Protein AF-A0A9W7LFM4-F1 (afdb_monomer)

Mean predicted aligned error: 16.7 Å

Nearest PDB structures (foldseek):
  5m4y-assembly1_A  TM=1.883E-01  e=3.112E+00  Saccharomyces cerevisiae S288C
  7og1-assembly1_AAA  TM=1.620E-01  e=4.153E+00  Rattus norvegicus

Structure (mmCIF, N/CA/C/O backbone):
data_AF-A0A9W7LFM4-F1
#
_entry.id   AF-A0A9W7LFM4-F1
#
loop_
_atom_site.group_PDB
_atom_site.id
_atom_site.type_symbol
_atom_site.label_atom_id
_atom_site.label_alt_id
_atom_site.label_comp_id
_atom_site.label_asym_id
_atom_site.label_entity_id
_atom_site.label_seq_id
_atom_site.pdbx_PDB_ins_code
_atom_site.Cartn_x
_atom_site.Cartn_y
_atom_site.Cartn_z
_atom_site.occupancy
_atom_site.B_iso_or_equiv
_atom_site.auth_seq_id
_atom_site.auth_comp_id
_atom_site.auth_asym_id
_atom_site.auth_atom_id
_atom_site.pdbx_PDB_model_num
ATOM 1 N N . MET A 1 1 ? 20.920 14.145 44.406 1.00 40.97 1 MET A N 1
ATOM 2 C CA . MET A 1 1 ? 20.207 14.082 43.112 1.00 40.97 1 MET A CA 1
ATOM 3 C C . MET A 1 1 ? 20.952 13.080 42.240 1.00 40.97 1 MET A C 1
ATOM 5 O O . MET A 1 1 ? 21.955 13.449 41.649 1.00 40.97 1 MET A O 1
ATOM 9 N N . SER A 1 2 ? 20.552 11.804 42.259 1.00 37.31 2 SER A N 1
ATOM 10 C CA . SER A 1 2 ? 21.197 10.755 41.454 1.00 37.31 2 SER A CA 1
ATOM 11 C C . SER A 1 2 ? 20.334 10.449 40.241 1.00 37.31 2 SER A C 1
ATOM 13 O O . SER A 1 2 ? 19.207 9.978 40.375 1.00 37.31 2 SER A O 1
ATOM 15 N N . SER A 1 3 ? 20.879 10.760 39.067 1.00 43.66 3 SER A N 1
ATOM 16 C CA . SER A 1 3 ? 20.298 10.444 37.768 1.00 43.66 3 SER A CA 1
ATOM 17 C C . SER A 1 3 ? 20.408 8.936 37.531 1.00 43.66 3 SER A C 1
ATOM 19 O O . SER A 1 3 ? 21.512 8.400 37.431 1.00 43.66 3 SER A O 1
ATOM 21 N N . SER A 1 4 ? 19.271 8.242 37.507 1.00 43.06 4 SER A N 1
ATOM 22 C CA . SER A 1 4 ? 19.207 6.815 37.182 1.00 43.06 4 SER A CA 1
ATOM 23 C C . SER A 1 4 ? 19.161 6.661 35.666 1.00 43.06 4 SER A C 1
ATOM 25 O O . SER A 1 4 ? 18.116 6.820 35.041 1.00 43.06 4 SER A O 1
ATOM 27 N N . SER A 1 5 ? 20.317 6.383 35.067 1.00 47.06 5 SER A N 1
ATOM 28 C CA . SER A 1 5 ? 20.421 5.995 33.662 1.00 47.06 5 SER A CA 1
ATOM 29 C C . SER A 1 5 ? 19.781 4.620 33.460 1.00 47.06 5 SER A C 1
ATOM 31 O O . SER A 1 5 ? 20.367 3.606 33.836 1.00 47.06 5 SER A O 1
ATOM 33 N N . ASN A 1 6 ? 18.603 4.582 32.835 1.00 42.31 6 ASN A N 1
ATOM 34 C CA . ASN A 1 6 ? 17.998 3.363 32.294 1.00 42.31 6 ASN A CA 1
ATOM 35 C C . ASN A 1 6 ? 18.872 2.819 31.150 1.00 42.31 6 ASN A C 1
ATOM 37 O O . ASN A 1 6 ? 18.650 3.120 29.980 1.00 42.31 6 ASN A O 1
ATOM 41 N N . ARG A 1 7 ? 19.903 2.036 31.483 1.00 48.75 7 ARG A N 1
ATOM 42 C CA . ARG A 1 7 ? 20.600 1.191 30.508 1.00 48.75 7 ARG A CA 1
ATOM 43 C C . ARG A 1 7 ? 19.816 -0.105 30.368 1.00 48.75 7 ARG A C 1
ATOM 45 O O . ARG A 1 7 ? 19.803 -0.919 31.285 1.00 48.75 7 ARG A O 1
ATOM 52 N N . ILE A 1 8 ? 19.187 -0.291 29.213 1.00 49.75 8 ILE A N 1
ATOM 53 C CA . ILE A 1 8 ? 18.664 -1.592 28.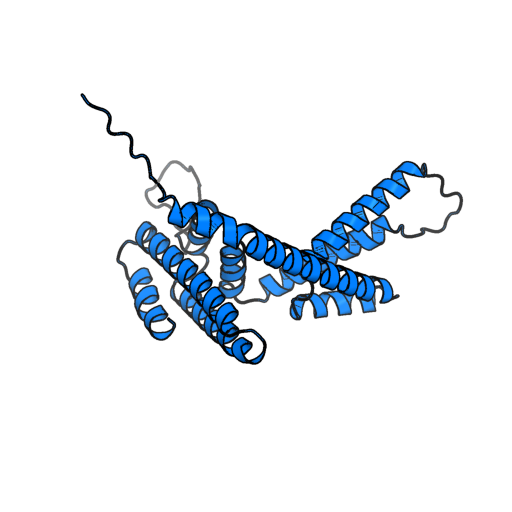799 1.00 49.75 8 ILE A CA 1
ATOM 54 C C . ILE A 1 8 ? 19.887 -2.490 28.573 1.00 49.75 8 ILE A C 1
ATOM 56 O O . ILE A 1 8 ? 20.573 -2.383 27.558 1.00 49.75 8 ILE A O 1
ATOM 60 N N . LEU A 1 9 ? 20.218 -3.315 29.565 1.00 47.31 9 LEU A N 1
ATOM 61 C CA . LEU A 1 9 ? 21.214 -4.369 29.426 1.00 47.31 9 LEU A CA 1
ATOM 62 C C . LEU A 1 9 ? 20.524 -5.550 28.741 1.00 47.31 9 LEU A C 1
ATOM 64 O O . LEU A 1 9 ? 19.920 -6.386 29.406 1.00 47.31 9 LEU A O 1
ATOM 68 N N . LEU A 1 10 ? 20.574 -5.586 27.407 1.00 51.22 10 LEU A N 1
ATOM 69 C CA . LEU A 1 10 ? 20.258 -6.807 26.665 1.00 51.22 10 LEU A CA 1
ATOM 70 C C . LEU A 1 10 ? 21.229 -7.894 27.130 1.00 51.22 10 LEU A C 1
ATOM 72 O O . LEU A 1 10 ? 22.441 -7.660 27.183 1.00 51.22 10 LEU A O 1
ATOM 76 N N . SER A 1 11 ? 20.703 -9.055 27.520 1.00 65.50 11 SER A N 1
ATOM 77 C CA . SER A 1 11 ? 21.554 -10.142 27.989 1.00 65.50 11 SER A CA 1
ATOM 78 C C . SER A 1 11 ? 22.454 -10.618 26.843 1.00 65.50 11 SER A C 1
ATOM 80 O O . SER A 1 11 ? 22.079 -10.578 25.669 1.00 65.50 11 SER A O 1
ATOM 82 N N . SER A 1 12 ? 23.655 -11.096 27.166 1.00 61.84 12 SER A N 1
ATOM 83 C CA . SER A 1 12 ? 24.607 -11.641 26.185 1.00 61.84 12 SER A CA 1
ATOM 84 C C . SER A 1 12 ? 23.998 -12.779 25.353 1.00 61.84 12 SER A C 1
ATOM 86 O O . SER A 1 12 ? 24.419 -13.029 24.227 1.00 61.84 12 SER A O 1
ATOM 88 N N . HIS A 1 13 ? 23.000 -13.467 25.912 1.00 56.88 13 HIS A N 1
ATOM 89 C CA . HIS A 1 13 ? 22.249 -14.531 25.259 1.00 56.88 13 HIS A CA 1
ATOM 90 C C . HIS A 1 13 ? 21.306 -13.985 24.171 1.00 56.88 13 HIS A C 1
ATOM 92 O O . HIS A 1 13 ? 21.279 -14.522 23.065 1.00 56.88 13 HIS A O 1
ATOM 98 N N . ASP A 1 14 ? 20.613 -12.873 24.434 1.00 58.66 14 ASP A N 1
ATOM 99 C CA . ASP A 1 14 ? 19.704 -12.230 23.470 1.00 58.66 14 ASP A CA 1
ATOM 100 C C . ASP A 1 14 ? 20.469 -11.597 22.304 1.00 58.66 14 ASP A C 1
ATOM 102 O O . ASP A 1 14 ? 20.057 -11.703 21.150 1.00 58.66 14 ASP A O 1
ATOM 106 N N . LEU A 1 15 ? 21.633 -11.003 22.589 1.00 61.09 15 LEU A N 1
ATOM 107 C CA . LEU A 1 15 ? 22.540 -10.475 21.567 1.00 61.09 15 LEU A CA 1
ATOM 108 C C . LEU A 1 15 ? 23.075 -11.578 20.649 1.00 61.09 15 LEU A C 1
ATOM 110 O O . LEU A 1 15 ? 23.089 -11.402 19.434 1.00 61.09 15 LEU A O 1
ATOM 114 N N . ASN A 1 16 ? 23.467 -12.726 21.204 1.00 62.41 16 ASN A N 1
ATOM 115 C CA . ASN A 1 16 ? 23.941 -13.855 20.404 1.00 62.41 16 ASN A CA 1
ATOM 116 C C . ASN A 1 16 ? 22.825 -14.492 19.566 1.00 62.41 16 ASN A C 1
ATOM 118 O O . ASN A 1 16 ? 23.089 -14.916 18.445 1.00 62.41 16 ASN A O 1
ATOM 122 N N . HIS A 1 17 ? 21.586 -14.519 20.063 1.00 63.06 17 HIS A N 1
ATOM 123 C CA . HIS A 1 17 ? 20.430 -15.006 19.306 1.00 63.06 17 HIS A CA 1
ATOM 124 C C . HIS A 1 17 ? 20.022 -14.045 18.173 1.00 63.06 17 HIS A C 1
ATOM 126 O O . HIS A 1 17 ? 19.702 -14.471 17.064 1.00 63.06 17 HIS A O 1
ATOM 132 N N . LEU A 1 18 ? 20.078 -12.731 18.412 1.00 58.41 18 LEU A N 1
ATOM 133 C CA . LEU A 1 18 ? 19.888 -11.709 17.373 1.00 58.41 18 LEU A CA 1
ATOM 134 C C . LEU A 1 18 ? 20.992 -11.768 16.311 1.00 58.41 18 LEU A C 1
ATOM 136 O O . LEU A 1 18 ? 20.707 -11.698 15.120 1.00 58.41 18 LEU A O 1
ATOM 140 N N . LEU A 1 19 ? 22.248 -11.947 16.721 1.00 61.50 19 LEU A N 1
ATOM 141 C CA . LEU A 1 19 ? 23.385 -12.055 15.804 1.00 61.50 19 LEU A CA 1
ATOM 142 C C . LEU A 1 19 ? 23.389 -13.369 15.012 1.00 61.50 19 LEU A C 1
ATOM 144 O O . LEU A 1 19 ? 23.844 -13.375 13.871 1.00 61.50 19 LEU A O 1
ATOM 148 N N . SER A 1 20 ? 22.875 -14.467 15.573 1.00 66.94 20 SER A N 1
ATOM 149 C CA . SER A 1 20 ? 22.772 -15.750 14.864 1.00 66.94 20 SER A CA 1
ATOM 150 C C . SER A 1 20 ? 21.590 -15.807 13.892 1.00 66.94 20 SER A C 1
ATOM 152 O O . SER A 1 20 ? 21.675 -16.491 12.874 1.00 66.94 20 SER A O 1
ATOM 154 N N . SER A 1 21 ? 20.512 -15.065 14.166 1.00 71.38 21 SER A N 1
ATOM 155 C CA . SER A 1 21 ? 19.330 -14.956 13.297 1.00 71.38 21 SER A CA 1
ATOM 156 C C . SER A 1 21 ? 19.422 -13.824 12.266 1.00 71.38 21 SER A C 1
ATOM 158 O O . SER A 1 21 ? 18.782 -13.891 11.220 1.00 71.38 21 SER A O 1
ATOM 160 N N . ALA A 1 22 ? 20.257 -12.805 12.484 1.00 72.94 22 ALA A N 1
ATOM 161 C CA . ALA A 1 22 ? 20.427 -11.703 11.535 1.00 72.94 22 ALA A CA 1
ATOM 162 C C . ALA A 1 22 ? 20.826 -12.148 10.107 1.00 72.94 22 ALA A C 1
ATOM 164 O O . ALA A 1 22 ? 20.246 -11.622 9.155 1.00 72.94 22 ALA A O 1
ATOM 165 N N . PRO A 1 23 ? 21.736 -13.124 9.897 1.00 81.88 23 PRO A N 1
ATOM 166 C CA . PRO A 1 23 ? 22.088 -13.585 8.554 1.00 81.88 23 PRO A CA 1
ATOM 167 C C . PRO A 1 23 ? 20.940 -14.307 7.843 1.00 81.88 23 PRO A C 1
ATOM 169 O O . PRO A 1 23 ? 20.789 -14.164 6.628 1.00 81.88 23 PRO A O 1
ATOM 172 N N . SER A 1 24 ? 20.118 -15.069 8.572 1.00 76.62 24 SER A N 1
ATOM 173 C CA . SER A 1 24 ? 18.974 -15.778 7.987 1.00 76.62 24 SER A CA 1
ATOM 174 C C . SER A 1 24 ? 17.839 -14.816 7.647 1.00 76.62 24 SER A C 1
ATOM 176 O O . SER A 1 24 ? 17.280 -14.907 6.555 1.00 76.62 24 SER A O 1
ATOM 178 N N . VAL A 1 25 ? 17.569 -13.832 8.511 1.00 76.31 25 VAL A N 1
ATOM 179 C CA . VAL A 1 25 ? 16.619 -12.742 8.235 1.00 76.31 25 VAL A CA 1
ATOM 180 C C . VAL A 1 25 ? 17.085 -11.911 7.041 1.00 76.31 25 VAL A C 1
ATOM 182 O O . VAL A 1 25 ? 16.303 -11.674 6.125 1.00 76.31 25 VAL A O 1
ATOM 185 N N . TYR A 1 26 ? 18.365 -11.529 6.993 1.00 80.75 26 TYR A N 1
ATOM 186 C CA . TYR A 1 26 ? 18.936 -10.808 5.854 1.00 80.75 26 TYR A CA 1
ATOM 187 C C . TYR A 1 26 ? 18.810 -11.605 4.553 1.00 80.75 26 TYR A C 1
ATOM 189 O O . TYR A 1 26 ? 18.387 -11.059 3.538 1.00 80.75 26 TYR A O 1
ATOM 197 N N . SER A 1 27 ? 19.122 -12.903 4.585 1.00 81.00 27 SER A N 1
ATOM 198 C CA . SER A 1 27 ? 18.995 -13.777 3.414 1.00 81.00 27 SER A CA 1
ATOM 199 C C . SER A 1 27 ? 17.541 -13.901 2.958 1.00 81.00 27 SER A C 1
ATOM 201 O O . SER A 1 27 ? 17.270 -13.834 1.764 1.00 81.00 27 SER A O 1
ATOM 203 N N . CYS A 1 28 ? 16.595 -14.019 3.892 1.00 80.38 28 CYS A N 1
ATOM 204 C CA . CYS A 1 28 ? 15.166 -14.074 3.591 1.00 80.38 28 CYS A CA 1
ATOM 205 C C . CYS A 1 28 ? 14.663 -12.766 2.961 1.00 80.38 28 CYS A C 1
ATOM 207 O O . CYS A 1 28 ? 14.056 -12.792 1.892 1.00 80.38 28 CYS A O 1
ATOM 209 N N . LEU A 1 29 ? 14.986 -11.616 3.564 1.00 75.25 29 LEU A N 1
ATOM 210 C CA . LEU A 1 29 ? 14.634 -10.296 3.032 1.00 75.25 29 LEU A CA 1
ATOM 211 C C . LEU A 1 29 ? 15.271 -10.043 1.663 1.00 75.25 29 LEU A C 1
ATOM 213 O O . LEU A 1 29 ? 14.618 -9.514 0.764 1.00 75.25 29 LEU A O 1
ATOM 217 N N . SER A 1 30 ? 16.531 -10.445 1.492 1.00 83.62 30 SER A N 1
ATOM 218 C CA . SER A 1 30 ? 17.237 -10.367 0.214 1.00 83.62 30 SER A CA 1
ATOM 219 C C . SER A 1 30 ? 16.537 -11.217 -0.846 1.00 83.62 30 SER A C 1
ATOM 221 O O . SER A 1 30 ? 16.214 -10.707 -1.913 1.00 83.62 30 SER A O 1
ATOM 223 N N . ASN A 1 31 ? 16.195 -12.470 -0.527 1.00 83.00 31 ASN A N 1
ATOM 224 C CA . ASN A 1 31 ? 15.475 -13.363 -1.437 1.00 83.00 31 ASN A CA 1
ATOM 225 C C . ASN A 1 31 ? 14.100 -12.808 -1.821 1.00 83.00 31 ASN A C 1
ATOM 227 O O . ASN A 1 31 ? 13.746 -12.820 -2.998 1.00 83.00 31 ASN A O 1
ATOM 231 N N . LEU A 1 32 ? 13.348 -12.278 -0.854 1.00 78.94 32 LEU A N 1
ATOM 232 C CA . LEU A 1 32 ? 12.040 -11.669 -1.094 1.00 78.94 32 LEU A CA 1
ATOM 233 C C . LEU A 1 32 ? 12.160 -10.434 -1.995 1.00 78.94 32 LEU A C 1
ATOM 235 O O . LEU A 1 32 ? 11.387 -10.274 -2.941 1.00 78.94 32 LEU A O 1
ATOM 239 N N . ARG A 1 33 ? 13.180 -9.598 -1.769 1.00 78.56 33 ARG A N 1
ATOM 240 C CA . ARG A 1 33 ? 13.490 -8.464 -2.645 1.00 78.56 33 ARG A CA 1
ATOM 241 C C . ARG A 1 33 ? 13.866 -8.929 -4.049 1.00 78.56 33 ARG A C 1
ATOM 243 O O . ARG A 1 33 ? 13.344 -8.389 -5.018 1.00 78.56 33 ARG A O 1
ATOM 250 N N . THR A 1 34 ? 14.730 -9.933 -4.184 1.00 86.81 34 THR A N 1
ATOM 251 C CA . THR A 1 34 ? 15.118 -10.491 -5.487 1.00 86.81 34 THR A CA 1
ATOM 252 C C . THR A 1 34 ? 13.914 -11.054 -6.233 1.00 86.81 34 THR A C 1
ATOM 254 O O . THR A 1 34 ? 13.754 -10.772 -7.417 1.00 86.81 34 THR A O 1
ATOM 257 N N . GLN A 1 35 ? 13.036 -11.789 -5.553 1.00 85.06 35 GLN A N 1
ATOM 258 C CA . GLN A 1 35 ? 11.817 -12.338 -6.143 1.00 85.06 35 GLN A CA 1
ATOM 259 C C . GLN A 1 35 ? 10.854 -11.229 -6.590 1.00 85.06 35 GLN A C 1
ATOM 261 O O . GLN A 1 35 ? 10.298 -11.301 -7.687 1.00 85.06 35 GLN A O 1
ATOM 266 N N . SER A 1 36 ? 10.702 -10.179 -5.778 1.00 82.19 36 SER A N 1
ATOM 267 C CA . SER A 1 36 ? 9.912 -8.991 -6.120 1.00 82.19 36 SER A CA 1
ATOM 268 C C . SER A 1 36 ? 10.448 -8.302 -7.381 1.00 82.19 36 SER A C 1
ATOM 270 O O . SER A 1 36 ? 9.691 -8.037 -8.314 1.00 82.19 36 SER A O 1
ATOM 272 N N . LEU A 1 37 ? 11.768 -8.103 -7.474 1.00 88.50 37 LEU A N 1
ATOM 273 C CA . LEU A 1 37 ? 12.406 -7.524 -8.661 1.00 88.50 37 LEU A CA 1
ATOM 274 C C . LEU A 1 37 ? 12.267 -8.423 -9.894 1.00 88.50 37 LEU A C 1
ATOM 276 O O . LEU A 1 37 ? 11.974 -7.923 -10.973 1.00 88.50 37 LEU A O 1
ATOM 280 N N . GLN A 1 38 ? 12.428 -9.742 -9.753 1.00 91.31 38 GLN A N 1
ATOM 281 C CA . GLN A 1 38 ? 12.244 -10.690 -10.859 1.00 91.31 38 GLN A CA 1
ATOM 282 C C . GLN A 1 38 ? 10.812 -10.664 -11.404 1.00 91.31 38 GLN A C 1
ATOM 284 O O . GLN A 1 38 ? 10.615 -10.614 -12.617 1.00 91.31 38 GLN A O 1
ATOM 289 N N . SER A 1 39 ? 9.818 -10.637 -10.513 1.00 86.81 39 SER A N 1
ATOM 290 C CA . SER A 1 39 ? 8.412 -10.459 -10.887 1.00 86.81 39 SER A CA 1
ATOM 291 C C . SER A 1 39 ? 8.185 -9.122 -11.605 1.00 86.81 39 SER A C 1
ATOM 293 O O . SER A 1 39 ? 7.493 -9.061 -12.625 1.00 86.81 39 SER A O 1
ATOM 295 N N . GLY A 1 40 ? 8.842 -8.057 -11.133 1.00 87.31 40 GLY A N 1
ATOM 296 C CA . GLY A 1 40 ? 8.838 -6.746 -11.777 1.00 87.31 40 GLY A CA 1
ATOM 297 C C . GLY A 1 40 ? 9.419 -6.753 -13.193 1.00 87.31 40 GLY A C 1
ATOM 298 O O . GLY A 1 40 ? 8.813 -6.191 -14.104 1.00 87.31 40 GLY A O 1
ATOM 299 N N . VAL A 1 41 ? 10.547 -7.439 -13.404 1.00 91.06 41 VAL A N 1
ATOM 300 C CA . VAL A 1 41 ? 11.173 -7.612 -14.729 1.00 91.06 41 VAL A CA 1
ATOM 301 C C . VAL A 1 41 ? 10.235 -8.336 -15.690 1.00 91.06 41 VAL A C 1
ATOM 303 O O . VAL A 1 41 ? 10.070 -7.894 -16.827 1.00 91.06 41 VAL A O 1
ATOM 306 N N . GLU A 1 42 ? 9.599 -9.420 -15.247 1.00 91.88 42 GLU A N 1
ATOM 307 C CA . GLU A 1 42 ? 8.676 -10.175 -16.098 1.00 91.88 42 GLU A CA 1
ATOM 308 C C . GLU A 1 42 ? 7.434 -9.346 -16.449 1.00 91.88 42 GLU A C 1
ATOM 310 O O . GLU A 1 42 ? 7.029 -9.284 -17.609 1.00 91.88 42 GLU A O 1
ATOM 315 N N . THR A 1 43 ? 6.889 -8.616 -15.475 1.00 89.06 43 THR A N 1
ATOM 316 C CA . THR A 1 43 ? 5.762 -7.694 -15.683 1.00 89.06 43 THR A CA 1
ATOM 317 C C . THR A 1 43 ? 6.112 -6.618 -16.714 1.00 89.06 43 THR A C 1
ATOM 319 O O . THR A 1 43 ? 5.348 -6.388 -17.653 1.00 89.06 43 THR A O 1
ATOM 322 N N . LEU A 1 44 ? 7.295 -6.001 -16.607 1.00 90.69 44 LEU A N 1
ATOM 323 C CA . LEU A 1 44 ? 7.756 -5.005 -17.575 1.00 90.69 44 LEU A CA 1
ATOM 324 C C . LEU A 1 44 ? 7.977 -5.612 -18.968 1.00 90.69 44 LEU A C 1
ATOM 326 O O . LEU A 1 44 ? 7.597 -5.002 -19.966 1.00 90.69 44 LEU A O 1
ATOM 330 N N . ARG A 1 45 ? 8.529 -6.828 -19.060 1.00 91.00 45 ARG A N 1
ATOM 331 C CA . ARG A 1 45 ? 8.705 -7.542 -20.336 1.00 91.00 45 ARG A CA 1
ATOM 332 C C . ARG A 1 45 ? 7.367 -7.813 -21.025 1.00 91.00 45 ARG A C 1
ATOM 334 O O . ARG A 1 45 ? 7.257 -7.626 -22.238 1.00 91.00 45 ARG A O 1
ATOM 341 N N . VAL A 1 46 ? 6.347 -8.223 -20.274 1.00 88.44 46 VAL A N 1
ATOM 342 C CA . VAL A 1 46 ? 4.991 -8.420 -20.808 1.00 88.44 46 VAL A CA 1
ATOM 343 C C . VAL A 1 46 ? 4.426 -7.104 -21.346 1.00 88.44 46 VAL A C 1
ATOM 345 O O . VAL A 1 46 ? 3.917 -7.076 -22.463 1.00 88.44 46 VAL A O 1
ATOM 348 N N . LEU A 1 47 ? 4.585 -5.995 -20.618 1.00 87.62 47 LEU A N 1
ATOM 349 C CA . LEU A 1 47 ? 4.117 -4.684 -21.081 1.00 87.62 47 LEU A CA 1
ATOM 350 C C . LEU A 1 47 ? 4.850 -4.216 -22.346 1.00 87.62 47 LEU A C 1
ATOM 352 O O . LEU A 1 47 ? 4.214 -3.770 -23.297 1.00 87.62 47 LEU A O 1
ATOM 356 N N . LEU A 1 48 ? 6.172 -4.378 -22.406 1.00 87.44 48 LEU A N 1
ATOM 357 C CA . LEU A 1 48 ? 6.970 -3.985 -23.572 1.00 87.44 48 LEU A CA 1
ATOM 358 C C . LEU A 1 48 ? 6.721 -4.873 -24.801 1.00 87.44 48 LEU A C 1
ATOM 360 O O . LEU A 1 48 ? 6.887 -4.417 -25.930 1.00 87.44 48 LEU A O 1
ATOM 364 N N . SER A 1 49 ? 6.294 -6.123 -24.604 1.00 86.19 49 SER A N 1
ATOM 365 C CA . SER A 1 49 ? 5.956 -7.045 -25.699 1.00 86.19 49 SER A CA 1
ATOM 366 C C . SER A 1 49 ? 4.531 -6.882 -26.239 1.00 86.19 49 SER A C 1
ATOM 368 O O . SER A 1 49 ? 4.205 -7.481 -27.262 1.00 86.19 49 SER A O 1
ATOM 370 N N . ALA A 1 50 ? 3.695 -6.039 -25.618 1.00 80.44 50 ALA A N 1
ATOM 371 C CA . ALA A 1 50 ? 2.302 -5.836 -26.019 1.00 80.44 50 ALA A CA 1
ATOM 372 C C . ALA A 1 50 ? 2.138 -5.250 -27.438 1.00 80.44 50 ALA A C 1
ATOM 374 O O . ALA A 1 50 ? 1.066 -5.405 -28.025 1.00 80.44 50 ALA A O 1
ATOM 375 N N . GLY A 1 51 ? 3.182 -4.612 -27.991 1.00 68.88 51 GLY A N 1
ATOM 376 C CA . GLY A 1 51 ? 3.314 -4.189 -29.396 1.00 68.88 51 GLY A CA 1
ATOM 377 C C . GLY A 1 51 ? 2.406 -3.036 -29.847 1.00 68.88 51 GLY A C 1
ATOM 378 O O . GLY A 1 51 ? 2.837 -2.175 -30.609 1.00 68.88 51 GLY A O 1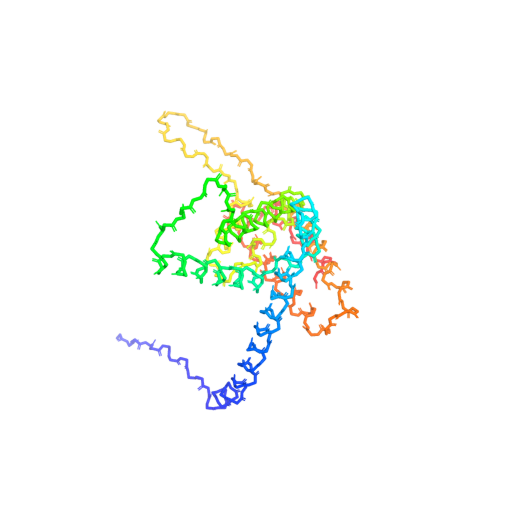
ATOM 379 N N . GLU A 1 52 ? 1.171 -2.976 -29.350 1.00 80.88 52 GLU A N 1
ATOM 380 C CA . GLU A 1 52 ? 0.173 -1.949 -29.647 1.00 80.88 52 GLU A CA 1
ATOM 381 C C . GLU A 1 52 ? -0.265 -1.219 -28.372 1.00 80.88 52 GLU A C 1
ATOM 383 O O . GLU A 1 52 ? -0.511 -1.842 -27.339 1.00 80.88 52 GLU A O 1
ATOM 388 N N . VAL A 1 53 ? -0.472 0.100 -28.461 1.00 77.50 53 VAL A N 1
ATOM 389 C CA . VAL A 1 53 ? -0.882 0.945 -27.318 1.00 77.50 53 VAL A CA 1
ATOM 390 C C . VAL A 1 53 ? -2.194 0.466 -26.682 1.00 77.50 53 VAL A C 1
ATOM 392 O O . VAL A 1 53 ? -2.325 0.447 -25.464 1.00 77.50 53 VAL A O 1
ATOM 395 N N . ARG A 1 54 ? -3.158 -0.004 -27.485 1.00 78.75 54 ARG A N 1
ATOM 396 C CA . ARG A 1 54 ? -4.429 -0.540 -26.959 1.00 78.75 54 ARG A CA 1
ATOM 397 C C . ARG A 1 54 ? -4.242 -1.838 -26.171 1.00 78.75 54 ARG A C 1
ATOM 399 O O . ARG A 1 54 ? -4.884 -2.027 -25.140 1.00 78.75 54 ARG A O 1
ATOM 406 N N . SER A 1 55 ? -3.365 -2.718 -26.652 1.00 83.62 55 SER A N 1
ATOM 407 C CA . SER A 1 55 ? -3.004 -3.963 -25.969 1.00 83.62 55 SER A CA 1
ATOM 408 C C . SER A 1 55 ? -2.261 -3.669 -24.663 1.00 83.62 55 SER A C 1
ATOM 410 O O . SER A 1 55 ? -2.581 -4.249 -23.621 1.00 83.62 55 SER A O 1
ATOM 412 N N . LEU A 1 56 ? -1.354 -2.688 -24.696 1.00 86.12 56 LEU A N 1
ATOM 413 C CA . LEU A 1 56 ? -0.639 -2.177 -23.531 1.00 86.12 56 LEU A CA 1
ATOM 414 C C . LEU A 1 56 ? -1.613 -1.664 -22.462 1.00 86.12 56 LEU A C 1
ATOM 416 O O . LEU A 1 56 ? -1.593 -2.174 -21.347 1.00 86.12 56 LEU A O 1
ATOM 420 N N . ASP A 1 57 ? -2.513 -0.736 -22.801 1.00 84.56 57 ASP A N 1
ATOM 421 C CA . ASP A 1 57 ? -3.496 -0.186 -21.856 1.00 84.56 57 ASP A CA 1
ATOM 422 C C . ASP A 1 57 ? -4.370 -1.283 -21.231 1.00 84.56 57 ASP A C 1
ATOM 424 O O . ASP A 1 57 ? -4.584 -1.308 -20.019 1.00 84.56 57 ASP A O 1
ATOM 428 N N . SER A 1 58 ? -4.840 -2.236 -22.043 1.00 85.06 58 SER A N 1
ATOM 429 C CA . SER A 1 58 ? -5.651 -3.351 -21.543 1.00 85.06 58 SER A CA 1
ATOM 430 C C . SER A 1 58 ? -4.873 -4.280 -20.601 1.00 85.06 58 SER A C 1
ATOM 432 O O . SER A 1 58 ? -5.423 -4.739 -19.593 1.00 85.06 58 SER A O 1
ATOM 434 N N . SER A 1 59 ? -3.586 -4.506 -20.883 1.00 88.00 59 SER A N 1
ATOM 435 C CA . SER A 1 59 ? -2.677 -5.264 -20.020 1.00 88.00 59 SER A CA 1
ATOM 436 C C . SER A 1 59 ? -2.411 -4.527 -18.710 1.00 88.00 59 SER A C 1
ATOM 438 O O . SER A 1 59 ? -2.503 -5.147 -17.654 1.00 88.00 59 SER A O 1
ATOM 440 N N . ILE A 1 60 ? -2.191 -3.208 -18.752 1.00 89.88 60 ILE A N 1
ATOM 441 C CA . ILE A 1 60 ? -1.999 -2.368 -17.559 1.00 89.88 60 ILE A CA 1
ATOM 442 C C . ILE A 1 60 ? -3.242 -2.421 -16.665 1.00 89.88 60 ILE A C 1
ATOM 444 O O . ILE A 1 60 ? -3.126 -2.750 -15.486 1.00 89.88 60 ILE A O 1
ATOM 448 N N . SER A 1 61 ? -4.443 -2.179 -17.204 1.00 85.62 61 SER A N 1
ATOM 449 C CA . SER A 1 61 ? -5.682 -2.223 -16.409 1.00 85.62 61 SER A CA 1
ATOM 450 C C . SER A 1 61 ? -5.971 -3.610 -15.826 1.00 85.62 61 SER A C 1
ATOM 452 O O . SER A 1 61 ? -6.621 -3.733 -14.786 1.00 85.62 61 SER A O 1
ATOM 454 N N . ARG A 1 62 ? -5.544 -4.690 -16.490 1.00 85.06 62 ARG A N 1
ATOM 455 C CA . ARG A 1 62 ? -5.639 -6.049 -15.939 1.00 85.06 62 ARG A CA 1
ATOM 456 C C . ARG A 1 62 ? -4.618 -6.263 -14.822 1.00 85.06 62 ARG A C 1
ATOM 458 O O . ARG A 1 62 ? -5.006 -6.636 -13.724 1.00 85.06 62 ARG A O 1
ATOM 465 N N . MET A 1 63 ? -3.348 -5.963 -15.073 1.00 87.69 63 MET A N 1
ATOM 466 C CA . MET A 1 63 ? -2.259 -6.115 -14.102 1.00 87.69 63 MET A CA 1
ATOM 467 C C . MET A 1 63 ? -2.459 -5.257 -12.848 1.00 87.69 63 MET A C 1
ATOM 469 O O . MET A 1 63 ? -2.100 -5.690 -11.755 1.00 87.69 63 MET A O 1
ATOM 473 N N . ALA A 1 64 ? -3.071 -4.077 -12.983 1.00 84.69 64 ALA A N 1
ATOM 474 C CA . ALA A 1 64 ? -3.458 -3.225 -11.861 1.00 84.69 64 ALA A CA 1
ATOM 475 C C . ALA A 1 64 ? -4.497 -3.906 -10.956 1.00 84.69 64 ALA A C 1
ATOM 477 O O . ALA A 1 64 ? -4.368 -3.871 -9.735 1.00 84.69 64 ALA A O 1
ATOM 478 N N . ARG A 1 65 ? -5.507 -4.557 -11.549 1.00 78.56 65 ARG A N 1
ATOM 479 C CA . ARG A 1 65 ? -6.543 -5.301 -10.812 1.00 78.56 65 ARG A CA 1
ATOM 480 C C . ARG A 1 65 ? -6.008 -6.585 -10.185 1.00 78.56 65 ARG A C 1
ATOM 482 O O . ARG A 1 65 ? -6.394 -6.916 -9.071 1.00 78.56 65 ARG A O 1
ATOM 489 N N . ASP A 1 66 ? -5.101 -7.264 -10.880 1.00 79.75 66 ASP A N 1
ATOM 490 C CA . ASP A 1 66 ? -4.507 -8.531 -10.443 1.00 79.75 66 ASP A CA 1
ATOM 491 C C . ASP A 1 66 ? -3.367 -8.328 -9.414 1.00 79.75 66 ASP A C 1
ATOM 493 O O . ASP A 1 66 ? -2.788 -9.299 -8.932 1.00 79.75 66 ASP A O 1
ATOM 497 N N . GLY A 1 67 ? -3.019 -7.079 -9.068 1.00 77.69 67 GLY A N 1
ATOM 498 C CA . GLY A 1 67 ? -1.964 -6.756 -8.095 1.00 77.69 67 GLY A CA 1
ATOM 499 C C . GLY A 1 67 ? -0.532 -6.977 -8.601 1.00 77.69 67 GLY A C 1
ATOM 500 O O . GLY A 1 67 ? 0.415 -6.941 -7.816 1.00 77.69 67 GLY A O 1
ATOM 501 N N . ALA A 1 68 ? -0.352 -7.186 -9.907 1.00 81.50 68 ALA A N 1
ATOM 502 C CA . ALA A 1 68 ? 0.957 -7.406 -10.523 1.00 81.50 68 ALA A CA 1
ATOM 503 C C . ALA A 1 68 ? 1.815 -6.124 -10.584 1.00 81.50 68 ALA A C 1
ATOM 505 O O . ALA A 1 68 ? 3.041 -6.204 -10.636 1.00 81.50 68 ALA A O 1
ATOM 506 N N . LEU A 1 69 ? 1.190 -4.940 -10.518 1.00 87.44 69 LEU A N 1
ATOM 507 C CA . LEU A 1 69 ? 1.872 -3.638 -10.437 1.00 87.44 69 LEU A CA 1
ATOM 508 C C . LEU A 1 69 ? 2.366 -3.353 -9.002 1.00 87.44 69 LEU A C 1
ATOM 510 O O . LEU A 1 69 ? 1.838 -2.490 -8.301 1.00 87.44 69 LEU A O 1
ATOM 514 N N . ASN A 1 70 ? 3.350 -4.126 -8.546 1.00 81.69 70 ASN A N 1
ATOM 515 C CA . ASN A 1 70 ? 3.913 -4.051 -7.193 1.00 81.69 70 ASN A CA 1
ATOM 516 C C . ASN A 1 70 ? 5.156 -3.137 -7.102 1.00 81.69 70 ASN A C 1
ATOM 518 O O . ASN A 1 70 ? 5.630 -2.594 -8.098 1.00 81.69 70 ASN A O 1
ATOM 522 N N . GLU A 1 71 ? 5.701 -2.962 -5.893 1.00 83.25 71 GLU A N 1
ATOM 523 C CA . GLU A 1 71 ? 6.894 -2.130 -5.654 1.00 83.25 71 GLU A CA 1
ATOM 524 C C . GLU A 1 71 ? 8.106 -2.578 -6.489 1.00 83.25 71 GLU A C 1
ATOM 526 O O . GLU A 1 71 ? 8.821 -1.742 -7.039 1.00 83.25 71 GLU A O 1
ATOM 531 N N . GLY A 1 72 ? 8.307 -3.892 -6.646 1.00 82.94 72 GLY A N 1
ATOM 532 C CA . GLY A 1 72 ? 9.387 -4.446 -7.462 1.00 82.94 72 GLY A CA 1
ATOM 533 C C . GLY A 1 72 ? 9.272 -4.051 -8.933 1.00 82.94 72 GLY A C 1
ATOM 534 O O . GLY A 1 72 ? 10.271 -3.677 -9.544 1.00 82.94 72 GLY A O 1
ATOM 535 N N . PHE A 1 73 ? 8.057 -4.061 -9.488 1.00 91.25 73 PHE A N 1
ATOM 536 C CA . PHE A 1 73 ? 7.785 -3.565 -10.839 1.00 91.25 73 PHE A CA 1
ATOM 537 C C . PHE A 1 73 ? 8.144 -2.085 -10.993 1.00 91.25 73 PHE A C 1
ATOM 539 O O . PHE A 1 73 ? 8.870 -1.738 -11.925 1.00 91.25 73 PHE A O 1
ATOM 546 N N . PHE A 1 74 ? 7.689 -1.219 -10.083 1.00 88.56 74 PHE A N 1
ATOM 547 C CA . PHE A 1 74 ? 7.985 0.214 -10.179 1.00 88.56 74 PHE A CA 1
ATOM 548 C C . PHE A 1 74 ? 9.474 0.514 -10.019 1.00 88.56 74 PHE A C 1
ATOM 550 O O . PHE A 1 74 ? 9.993 1.334 -10.768 1.00 88.56 74 PHE A O 1
ATOM 557 N N . HIS A 1 75 ? 10.183 -0.202 -9.144 1.00 87.69 75 HIS A N 1
ATOM 558 C CA . HIS A 1 75 ? 11.630 -0.039 -9.004 1.00 87.69 75 HIS A CA 1
ATOM 559 C C . HIS A 1 75 ? 12.385 -0.413 -10.288 1.00 87.69 75 HIS A C 1
ATOM 561 O O . HIS A 1 75 ? 13.296 0.296 -10.712 1.00 87.69 75 HIS A O 1
ATOM 567 N N . VAL A 1 76 ? 11.987 -1.512 -10.940 1.00 90.88 76 VAL A N 1
ATOM 568 C CA . VAL A 1 76 ? 12.565 -1.934 -12.227 1.00 90.88 76 VAL A CA 1
ATOM 569 C C . VAL A 1 76 ? 12.235 -0.931 -13.333 1.00 90.88 76 VAL A C 1
ATOM 571 O O . VAL A 1 76 ? 13.106 -0.602 -14.139 1.00 90.88 76 VAL A O 1
ATOM 574 N N . LEU A 1 77 ? 10.998 -0.434 -13.378 1.00 90.25 77 LEU A N 1
ATOM 575 C CA . LEU A 1 77 ? 10.562 0.551 -14.364 1.00 90.25 77 LEU A CA 1
ATOM 576 C C . LEU A 1 77 ? 11.312 1.880 -14.211 1.00 90.25 77 LEU A C 1
ATOM 578 O O . LEU A 1 77 ? 11.782 2.415 -15.209 1.00 90.25 77 LEU A O 1
ATOM 582 N N . GLU A 1 78 ? 11.461 2.386 -12.986 1.00 90.50 78 GLU A N 1
ATOM 583 C CA . GLU A 1 78 ? 12.203 3.619 -12.691 1.00 90.50 78 GLU A CA 1
ATOM 584 C C . GLU A 1 78 ? 13.678 3.492 -13.085 1.00 90.50 78 GLU A C 1
ATOM 586 O O . GLU A 1 78 ? 14.172 4.334 -13.829 1.00 90.50 78 GLU A O 1
ATOM 591 N N . ALA A 1 79 ? 14.340 2.386 -12.730 1.00 89.88 79 ALA A N 1
ATOM 592 C CA . ALA A 1 79 ? 15.723 2.139 -13.143 1.00 89.88 79 ALA A CA 1
ATOM 593 C C . ALA A 1 79 ? 15.898 2.120 -14.677 1.00 89.88 79 ALA A C 1
ATOM 595 O O . ALA A 1 79 ? 16.901 2.601 -15.195 1.00 89.88 79 ALA A O 1
ATOM 596 N N . ASN A 1 80 ? 14.913 1.593 -15.415 1.00 90.19 80 ASN A N 1
ATOM 597 C CA . ASN A 1 80 ? 14.928 1.596 -16.882 1.00 90.19 80 ASN A CA 1
ATOM 598 C C . ASN A 1 80 ? 14.661 2.987 -17.478 1.00 90.19 80 ASN A C 1
ATOM 600 O O . ASN A 1 80 ? 15.162 3.287 -18.561 1.00 90.19 80 ASN A O 1
ATOM 604 N N . ILE A 1 81 ? 13.852 3.817 -16.814 1.00 88.31 81 ILE A N 1
ATOM 605 C CA . ILE A 1 81 ? 13.622 5.210 -17.222 1.00 88.31 81 ILE A CA 1
ATOM 606 C C . ILE A 1 81 ? 14.909 6.011 -17.048 1.00 88.31 81 ILE A C 1
ATOM 608 O O . ILE A 1 81 ? 15.310 6.702 -17.981 1.00 88.31 81 ILE A O 1
ATOM 612 N N . ASP A 1 82 ? 15.568 5.877 -15.897 1.00 87.94 82 ASP A N 1
ATOM 613 C CA . ASP A 1 82 ? 16.826 6.565 -15.604 1.00 87.94 82 ASP A CA 1
ATOM 614 C C . ASP A 1 82 ? 17.922 6.160 -16.599 1.00 87.94 82 ASP A C 1
ATOM 616 O O . ASP A 1 82 ? 18.582 7.023 -17.175 1.00 87.94 82 ASP A O 1
ATOM 620 N N . GLU A 1 83 ? 18.053 4.859 -16.887 1.00 89.38 83 GLU A N 1
ATOM 621 C CA . GLU A 1 83 ? 18.974 4.351 -17.911 1.00 89.38 83 GLU A CA 1
ATOM 622 C C . GLU A 1 83 ? 18.667 4.943 -19.297 1.00 89.38 83 GLU A C 1
ATOM 624 O O . GLU A 1 83 ? 19.568 5.451 -19.963 1.00 89.38 83 GLU A O 1
ATOM 629 N N . ALA A 1 84 ? 17.397 4.942 -19.722 1.00 86.88 84 ALA A N 1
ATOM 630 C CA . ALA A 1 84 ? 17.003 5.482 -21.023 1.00 86.88 84 ALA A CA 1
ATOM 631 C C . ALA A 1 84 ? 17.261 6.996 -21.134 1.00 86.88 84 ALA A C 1
ATOM 633 O O . ALA A 1 84 ? 17.694 7.472 -22.182 1.00 86.88 84 ALA A O 1
ATOM 634 N N . LEU A 1 85 ? 17.032 7.756 -20.060 1.00 83.75 85 LEU A N 1
ATOM 635 C CA . LEU A 1 85 ? 17.322 9.192 -20.009 1.00 83.75 85 LEU A CA 1
ATOM 636 C C . LEU A 1 85 ? 18.829 9.472 -20.037 1.00 83.75 85 LEU A C 1
ATOM 638 O O . LEU A 1 85 ? 19.267 10.411 -20.704 1.00 83.75 85 LEU A O 1
ATOM 642 N N . GLU A 1 86 ? 19.631 8.663 -19.344 1.00 85.06 86 GLU A N 1
ATOM 643 C CA . GLU A 1 86 ? 21.089 8.769 -19.391 1.00 85.06 86 GLU A CA 1
ATOM 644 C C . GLU A 1 86 ? 21.656 8.443 -20.777 1.00 85.06 86 GLU A C 1
ATOM 646 O O . GLU A 1 86 ? 22.561 9.138 -21.243 1.00 85.06 86 GLU A O 1
ATOM 651 N N . GLU A 1 87 ? 21.157 7.395 -21.434 1.00 81.88 87 GLU A N 1
ATOM 652 C CA . GLU A 1 87 ? 21.562 7.016 -22.793 1.00 81.88 87 GLU A CA 1
ATOM 653 C C . GLU A 1 87 ? 21.226 8.125 -23.797 1.00 81.88 87 GLU A C 1
ATOM 655 O O . GLU A 1 87 ? 22.084 8.536 -24.580 1.00 81.88 87 GLU A O 1
ATOM 660 N N . GLU A 1 88 ? 20.012 8.674 -23.726 1.00 77.94 88 GLU A N 1
ATOM 661 C CA . GLU A 1 88 ? 19.564 9.771 -24.590 1.00 77.94 88 GLU A CA 1
ATOM 662 C C . GLU A 1 88 ? 20.334 11.078 -24.317 1.00 77.94 88 GLU A C 1
ATOM 664 O O . GLU A 1 88 ? 20.670 11.805 -25.253 1.00 77.94 88 GLU A O 1
ATOM 669 N N . GLY A 1 89 ? 20.692 11.358 -23.057 1.00 68.25 89 GLY A N 1
ATOM 670 C CA . GLY A 1 89 ? 21.508 12.516 -22.675 1.00 68.25 89 GLY A CA 1
ATOM 671 C C . GLY A 1 89 ? 22.981 12.413 -23.095 1.00 68.25 89 GLY A C 1
ATOM 672 O O . GLY A 1 89 ? 23.608 13.430 -23.393 1.00 68.25 89 GLY A O 1
ATOM 673 N N . LYS A 1 90 ? 23.536 11.195 -23.161 1.00 66.25 90 LYS A N 1
ATOM 674 C CA . LYS A 1 90 ? 24.912 10.928 -23.627 1.00 66.25 90 LYS A CA 1
ATOM 675 C C . LYS A 1 90 ? 25.034 10.954 -25.153 1.00 66.25 90 LYS A C 1
ATOM 677 O O . LYS A 1 90 ? 26.123 11.218 -25.659 1.00 66.25 90 LYS A O 1
ATOM 682 N N . LEU A 1 91 ? 23.944 10.696 -25.878 1.00 59.69 91 LEU A N 1
ATOM 683 C CA . LEU A 1 91 ? 23.942 10.581 -27.340 1.00 59.69 91 LEU A CA 1
ATOM 684 C C . LEU A 1 91 ? 23.831 11.909 -28.098 1.00 59.69 91 LEU A C 1
ATOM 686 O O . LEU A 1 91 ? 23.968 11.871 -29.312 1.00 59.69 91 LEU A O 1
ATOM 690 N N . GLY A 1 92 ? 23.654 13.054 -27.422 1.00 50.16 92 GLY A N 1
ATOM 691 C CA . GLY A 1 92 ? 23.675 14.382 -28.049 1.00 50.16 92 GLY A CA 1
ATOM 692 C C . GLY A 1 92 ? 22.648 14.508 -29.176 1.00 50.16 92 GLY A C 1
ATOM 693 O O . GLY A 1 92 ? 22.951 14.220 -30.324 1.00 50.16 92 GLY A O 1
ATOM 694 N N . GLY A 1 93 ? 21.426 14.928 -28.841 1.00 51.22 93 GLY A N 1
ATOM 695 C CA . GLY A 1 93 ? 20.286 14.959 -29.758 1.00 51.22 93 GLY A CA 1
ATOM 696 C C . GLY A 1 93 ? 20.552 15.598 -31.126 1.00 51.22 93 GLY A C 1
ATOM 697 O O . GLY A 1 93 ? 20.357 16.795 -31.303 1.00 51.22 93 GLY A O 1
ATOM 698 N N . GLU A 1 94 ? 20.872 14.769 -32.113 1.00 45.75 94 GLU A N 1
ATOM 699 C CA . GLU A 1 94 ? 20.685 15.043 -33.532 1.00 45.75 94 GLU A CA 1
ATOM 700 C C . GLU A 1 94 ? 19.921 13.863 -34.134 1.00 45.75 94 GLU A C 1
ATOM 702 O O . GLU A 1 94 ? 20.473 12.803 -34.421 1.00 45.75 94 GLU A O 1
ATOM 707 N N . VAL A 1 95 ? 18.611 14.046 -34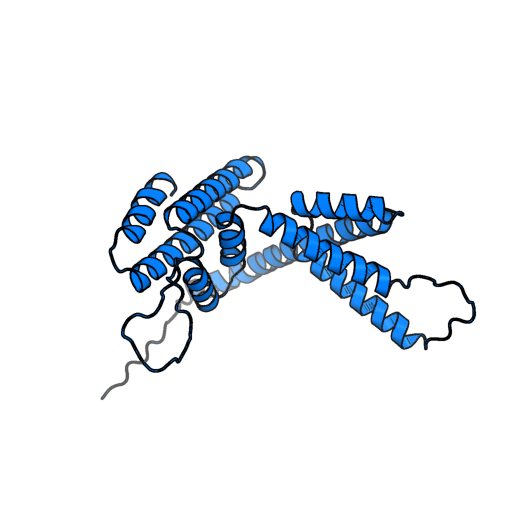.303 1.00 51.75 95 VAL A N 1
ATOM 708 C CA . VAL A 1 95 ? 17.792 13.177 -35.151 1.00 51.75 95 VAL A CA 1
ATOM 709 C C . VAL A 1 95 ? 17.526 13.954 -36.437 1.00 51.75 95 VAL A C 1
ATOM 711 O O . VAL A 1 95 ? 16.550 14.697 -36.545 1.00 51.75 95 VAL A O 1
ATOM 714 N N . GLU A 1 96 ? 18.430 13.825 -37.410 1.00 44.72 96 GLU A N 1
ATOM 715 C CA . GLU A 1 96 ? 18.131 14.159 -38.803 1.00 44.72 96 GLU A CA 1
ATOM 716 C C . GLU A 1 96 ? 17.113 13.143 -39.337 1.00 44.72 96 GLU A C 1
ATOM 718 O O . GLU A 1 96 ? 17.420 11.971 -39.543 1.00 44.72 96 GLU A O 1
ATOM 723 N N . GLY A 1 97 ? 15.880 13.593 -39.565 1.00 42.31 97 GLY A N 1
ATOM 724 C CA . GLY A 1 97 ? 14.858 12.806 -40.252 1.00 42.31 97 GLY A CA 1
ATOM 725 C C . GLY A 1 97 ? 13.480 13.013 -39.645 1.00 42.31 97 GLY A C 1
ATOM 726 O O . GLY A 1 97 ? 13.191 12.517 -38.564 1.00 42.31 97 GLY A O 1
ATOM 727 N N . GLY A 1 98 ? 12.620 13.746 -40.357 1.00 36.41 98 GLY A N 1
ATOM 728 C CA . GLY A 1 98 ? 11.263 14.135 -39.957 1.00 36.41 98 GLY A CA 1
ATOM 729 C C . GLY A 1 98 ? 10.245 12.991 -39.859 1.00 36.41 98 GLY A C 1
ATOM 730 O O . GLY A 1 98 ? 9.199 13.039 -40.500 1.00 36.41 98 GLY A O 1
ATOM 731 N N . GLY A 1 99 ? 10.530 11.985 -39.037 1.00 41.09 99 GLY A N 1
ATOM 732 C CA . GLY A 1 99 ? 9.556 11.058 -38.476 1.00 41.09 99 GLY A CA 1
ATOM 733 C C . GLY A 1 99 ? 9.633 11.155 -36.958 1.00 41.09 99 GLY A C 1
ATOM 734 O O . GLY A 1 99 ? 10.710 11.023 -36.387 1.00 41.09 99 GLY A O 1
ATOM 735 N N . GLN A 1 100 ? 8.509 11.417 -36.294 1.00 45.47 100 GLN A N 1
ATOM 736 C CA . GLN A 1 100 ? 8.429 11.462 -34.835 1.00 45.47 100 GLN A CA 1
ATOM 737 C C . GLN A 1 100 ? 8.629 10.040 -34.280 1.00 45.47 100 GLN A C 1
ATOM 739 O O . GLN A 1 100 ? 7.668 9.308 -34.059 1.00 45.47 100 GLN A O 1
ATOM 744 N N . VAL A 1 101 ? 9.884 9.613 -34.130 1.00 56.69 101 VAL A N 1
ATOM 745 C CA . VAL A 1 101 ? 10.235 8.345 -33.486 1.00 56.69 101 VAL A CA 1
ATOM 746 C C . VAL A 1 101 ? 10.028 8.538 -31.988 1.00 56.69 101 VAL A C 1
ATOM 748 O O . VAL A 1 101 ? 10.739 9.315 -31.355 1.00 56.69 101 VAL A O 1
ATOM 751 N N . THR A 1 102 ? 9.027 7.867 -31.417 1.00 66.19 102 THR A N 1
ATOM 752 C CA . THR A 1 102 ? 8.851 7.804 -29.961 1.00 66.19 102 THR A CA 1
ATOM 753 C C . THR A 1 102 ? 10.088 7.182 -29.331 1.00 66.19 102 THR A C 1
ATOM 755 O O . THR A 1 102 ? 10.434 6.042 -29.648 1.00 66.19 102 THR A O 1
ATOM 758 N N . THR A 1 103 ? 10.760 7.929 -28.459 1.00 80.12 103 THR A N 1
ATOM 759 C CA . THR A 1 103 ? 11.987 7.470 -27.804 1.00 80.12 103 THR A CA 1
ATOM 760 C C . THR A 1 103 ? 11.678 6.431 -26.721 1.00 80.12 103 THR A C 1
ATOM 762 O O . THR A 1 103 ? 10.552 6.343 -26.216 1.00 80.12 103 THR A O 1
ATOM 765 N N . ARG A 1 104 ? 12.674 5.616 -26.345 1.00 82.62 104 ARG A N 1
ATOM 766 C CA . ARG A 1 104 ? 12.523 4.598 -25.287 1.00 82.62 104 ARG A CA 1
ATOM 767 C C . ARG A 1 104 ? 12.103 5.257 -23.970 1.00 82.62 104 ARG A C 1
ATOM 769 O O . ARG A 1 104 ? 11.207 4.739 -23.299 1.00 82.62 104 ARG A O 1
ATOM 776 N N . SER A 1 105 ? 12.675 6.419 -23.641 1.00 84.19 105 SER A N 1
ATOM 777 C CA . SER A 1 105 ? 12.305 7.191 -22.448 1.00 84.19 105 SER A CA 1
ATOM 778 C C . SER A 1 105 ? 10.834 7.622 -22.456 1.00 84.19 105 SER A C 1
ATOM 780 O O . SER A 1 105 ? 10.150 7.506 -21.436 1.00 84.19 105 SER A O 1
ATOM 782 N N . GLN A 1 106 ? 10.302 8.042 -23.610 1.00 84.06 106 GLN A N 1
ATOM 783 C CA . GLN A 1 106 ? 8.899 8.440 -23.761 1.00 84.06 106 GLN A CA 1
ATOM 784 C C . GLN A 1 106 ? 7.947 7.261 -23.549 1.00 84.06 106 GLN A C 1
ATOM 786 O O . GLN A 1 106 ? 6.945 7.407 -22.848 1.00 84.06 106 GLN A O 1
ATOM 791 N N . VAL A 1 107 ? 8.269 6.087 -24.102 1.00 85.31 107 VAL A N 1
ATOM 792 C CA . VAL A 1 107 ? 7.453 4.872 -23.933 1.00 85.31 107 VAL A CA 1
ATOM 793 C C . VAL A 1 107 ? 7.430 4.429 -22.469 1.00 85.31 107 VAL A C 1
ATOM 795 O O . VAL A 1 107 ? 6.356 4.185 -21.919 1.00 85.31 107 VAL A O 1
ATOM 798 N N . LEU A 1 108 ? 8.587 4.374 -21.806 1.00 88.62 108 LEU A N 1
ATOM 799 C CA . LEU A 1 108 ? 8.672 3.963 -20.401 1.00 88.62 108 LEU A CA 1
ATOM 800 C C . LEU A 1 108 ? 7.997 4.968 -19.458 1.00 88.62 108 LEU A C 1
ATOM 802 O O . LEU A 1 108 ?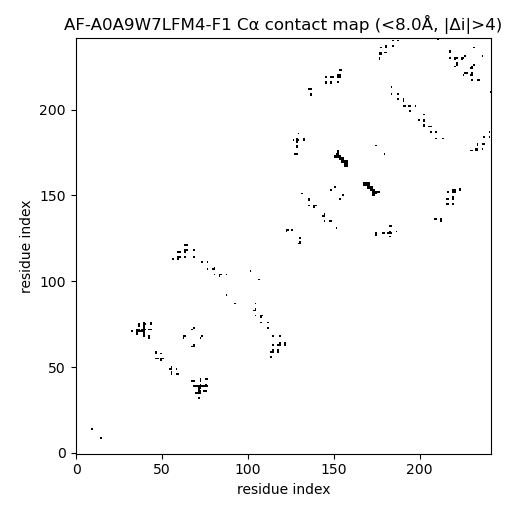 7.288 4.567 -18.534 1.00 88.62 108 LEU A O 1
ATOM 806 N N . THR A 1 109 ? 8.143 6.269 -19.722 1.00 87.38 109 THR A N 1
ATOM 807 C CA . THR A 1 109 ? 7.454 7.325 -18.961 1.00 87.38 109 THR A CA 1
ATOM 808 C C . THR A 1 109 ? 5.940 7.220 -19.127 1.00 87.38 109 THR A C 1
ATOM 810 O O . THR A 1 109 ? 5.203 7.326 -18.148 1.00 87.38 109 THR A O 1
ATOM 813 N N . HIS A 1 110 ? 5.463 6.948 -20.344 1.00 87.38 110 HIS A N 1
ATOM 814 C CA . HIS A 1 110 ? 4.043 6.726 -20.600 1.00 87.38 110 HIS A CA 1
ATOM 815 C C . HIS A 1 110 ? 3.508 5.508 -19.833 1.00 87.38 110 HIS A C 1
ATOM 817 O O . HIS A 1 110 ? 2.480 5.622 -19.164 1.00 87.38 110 HIS A O 1
ATOM 823 N N . ILE A 1 111 ? 4.226 4.378 -19.862 1.00 87.75 111 ILE A N 1
ATOM 824 C CA . ILE A 1 111 ? 3.882 3.181 -19.078 1.00 87.75 111 ILE A CA 1
ATOM 825 C C . ILE A 1 111 ? 3.802 3.526 -17.587 1.00 87.75 111 ILE A C 1
ATOM 827 O O . ILE A 1 111 ? 2.829 3.164 -16.933 1.00 87.75 111 ILE A O 1
ATOM 831 N N . ASN A 1 112 ? 4.777 4.267 -17.053 1.00 88.88 112 ASN A N 1
ATOM 832 C CA . ASN A 1 112 ? 4.800 4.664 -15.643 1.00 88.88 112 ASN A CA 1
ATOM 833 C C . ASN A 1 112 ? 3.563 5.484 -15.255 1.00 88.88 112 ASN A C 1
ATOM 835 O O . ASN A 1 112 ? 2.870 5.145 -14.294 1.00 88.88 112 ASN A O 1
ATOM 839 N N . THR A 1 113 ? 3.243 6.521 -16.030 1.00 87.25 113 THR A N 1
ATOM 840 C CA . THR A 1 113 ? 2.068 7.364 -15.782 1.00 87.25 113 THR A CA 1
ATOM 841 C C . THR A 1 113 ? 0.774 6.558 -15.873 1.00 87.25 113 THR A C 1
ATOM 843 O O . THR A 1 113 ? -0.039 6.613 -14.952 1.00 87.25 113 THR A O 1
ATOM 846 N N . ARG A 1 114 ? 0.596 5.739 -16.919 1.00 88.56 114 ARG A N 1
ATOM 847 C CA . ARG A 1 114 ? -0.617 4.921 -17.089 1.00 88.56 114 ARG A CA 1
ATOM 848 C C . ARG A 1 114 ? -0.768 3.875 -15.986 1.00 88.56 114 ARG A C 1
ATOM 850 O O . ARG A 1 114 ? -1.867 3.706 -15.470 1.00 88.56 114 ARG A O 1
ATOM 857 N N . CYS A 1 115 ? 0.314 3.219 -15.565 1.00 88.00 115 CYS A N 1
ATOM 858 C CA . CYS A 1 115 ? 0.292 2.289 -14.435 1.00 88.00 115 CYS A CA 1
ATOM 859 C C . CYS A 1 115 ? -0.135 2.977 -13.133 1.00 88.00 115 CYS A C 1
ATOM 861 O O . CYS A 1 115 ? -0.949 2.418 -12.400 1.00 88.00 115 CYS A O 1
ATOM 863 N N . LYS A 1 116 ? 0.372 4.186 -12.854 1.00 85.75 116 LYS A N 1
ATOM 864 C CA . LYS A 1 116 ? -0.013 4.974 -11.671 1.00 85.75 116 LYS A CA 1
ATOM 865 C C . LYS A 1 116 ? -1.484 5.384 -11.716 1.00 85.75 116 LYS A C 1
ATOM 867 O O . LYS A 1 116 ? -2.192 5.169 -10.739 1.00 85.75 116 LYS A O 1
ATOM 872 N N . GLU A 1 117 ? -1.962 5.877 -12.856 1.00 86.00 117 GLU A N 1
ATOM 873 C CA . GLU A 1 117 ? -3.376 6.225 -13.052 1.00 86.00 117 GLU A CA 1
ATOM 874 C C . GLU A 1 117 ? -4.305 5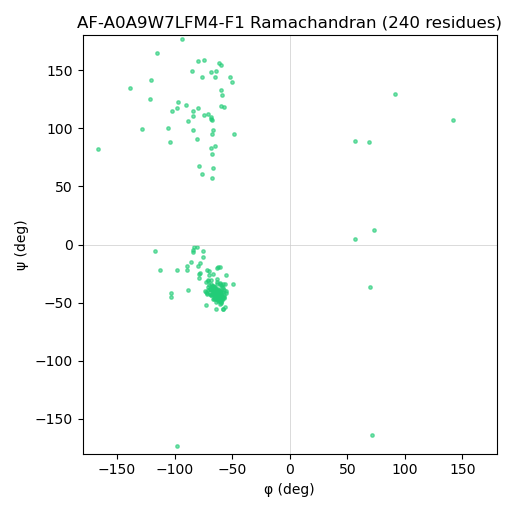.018 -12.878 1.00 86.00 117 GLU A C 1
ATOM 876 O O . GLU A 1 117 ? -5.352 5.128 -12.246 1.00 86.00 117 GLU A O 1
ATOM 881 N N . GLU A 1 118 ? -3.959 3.858 -13.441 1.00 83.69 118 GLU A N 1
ATOM 882 C CA . GLU A 1 118 ? -4.786 2.653 -13.318 1.00 83.69 118 GLU A CA 1
ATOM 883 C C . GLU A 1 118 ? -4.762 2.089 -11.891 1.00 83.69 118 GLU A C 1
ATOM 885 O O . GLU A 1 118 ? -5.796 1.639 -11.401 1.00 83.69 118 GLU A O 1
ATOM 890 N N . LEU A 1 119 ? -3.636 2.183 -11.176 1.00 79.88 119 LEU A N 1
ATOM 891 C CA . LEU A 1 119 ? -3.576 1.885 -9.741 1.00 79.88 119 LEU A CA 1
ATOM 892 C C . LEU A 1 119 ? -4.453 2.832 -8.928 1.00 79.88 119 LEU A C 1
ATOM 894 O O . LEU A 1 119 ? -5.202 2.377 -8.067 1.00 79.88 119 LEU A O 1
ATOM 898 N N . GLU A 1 120 ? -4.402 4.132 -9.210 1.00 76.94 120 GLU A N 1
ATOM 899 C CA . GLU A 1 120 ? -5.278 5.109 -8.569 1.00 76.94 120 GLU A CA 1
ATOM 900 C C . GLU A 1 120 ? -6.744 4.833 -8.885 1.00 76.94 120 GLU A C 1
ATOM 902 O O . GLU A 1 120 ? -7.553 4.861 -7.968 1.00 76.94 120 GLU A O 1
ATOM 907 N N . LYS A 1 121 ? -7.100 4.461 -10.121 1.00 77.62 121 LYS A N 1
ATOM 908 C CA . LYS A 1 121 ? -8.467 4.041 -10.469 1.00 77.62 121 LYS A CA 1
ATOM 909 C C . LYS A 1 121 ? -8.896 2.801 -9.707 1.00 77.62 121 LYS A C 1
ATOM 911 O O . LYS A 1 121 ? -10.005 2.793 -9.192 1.00 77.62 121 LYS A O 1
ATOM 916 N N . VAL A 1 122 ? -8.050 1.777 -9.604 1.00 67.56 122 VAL A N 1
ATOM 917 C CA . VAL A 1 122 ? -8.359 0.578 -8.810 1.00 67.56 122 VAL A CA 1
ATOM 918 C C . VAL A 1 122 ? -8.557 0.960 -7.345 1.00 67.56 122 VAL A C 1
ATOM 920 O O . VAL A 1 122 ? -9.540 0.547 -6.739 1.00 67.56 122 VAL A O 1
ATOM 923 N N . VAL A 1 123 ? -7.701 1.816 -6.785 1.00 61.00 123 VAL A N 1
ATOM 924 C CA . VAL A 1 123 ? -7.821 2.321 -5.407 1.00 61.00 123 VAL A CA 1
ATOM 925 C C . VAL A 1 123 ? -9.060 3.209 -5.226 1.00 61.00 123 VAL A C 1
ATOM 927 O O . VAL A 1 123 ? -9.708 3.139 -4.190 1.00 61.00 123 VAL A O 1
ATOM 930 N N . SER A 1 124 ? -9.439 4.009 -6.221 1.00 54.22 124 SER A N 1
ATOM 931 C CA . SER A 1 124 ? -10.634 4.863 -6.207 1.00 54.22 124 SER A CA 1
ATOM 932 C C . SER A 1 124 ? -11.932 4.099 -6.479 1.00 54.22 124 SER A C 1
ATOM 934 O O . SER A 1 124 ? -12.996 4.551 -6.069 1.00 54.22 124 SER A O 1
ATOM 936 N N . GLN A 1 125 ? -11.860 2.958 -7.166 1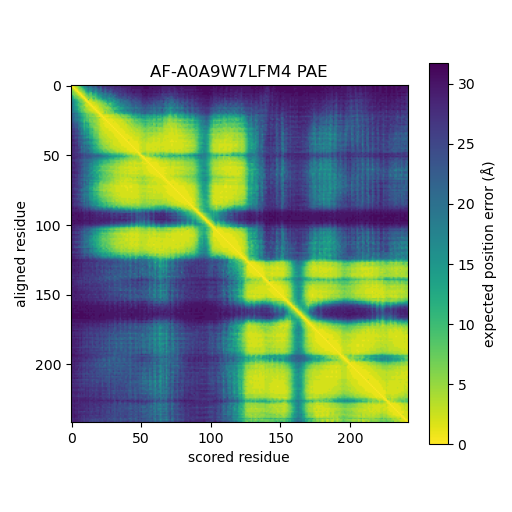.00 55.16 125 GLN A N 1
ATOM 937 C CA . GLN A 1 125 ? -12.961 2.006 -7.356 1.00 55.16 125 GLN A CA 1
ATOM 938 C C . GLN A 1 125 ? -13.065 1.005 -6.200 1.00 55.16 125 GLN A C 1
ATOM 940 O O . GLN A 1 125 ? -14.084 0.331 -6.056 1.00 55.16 125 GLN A O 1
ATOM 945 N N . SER A 1 126 ? -12.025 0.911 -5.370 1.00 58.12 126 SER A N 1
ATOM 946 C CA . SER A 1 126 ? -12.073 0.205 -4.095 1.00 58.12 126 SER A CA 1
ATOM 947 C C . SER A 1 126 ? -12.981 0.973 -3.138 1.00 58.12 126 SER A C 1
ATOM 949 O O . SER A 1 126 ? -13.053 2.201 -3.192 1.00 58.12 126 SER A O 1
ATOM 951 N N . SER A 1 127 ? -13.663 0.271 -2.229 1.00 69.56 127 SER A N 1
ATOM 952 C CA . SER A 1 127 ? -14.411 0.943 -1.163 1.00 69.56 127 SER A CA 1
ATOM 953 C C . SER A 1 127 ? -13.497 1.946 -0.430 1.00 69.56 127 SER A C 1
ATOM 955 O O . SER A 1 127 ? -12.305 1.659 -0.257 1.00 69.56 127 SER A O 1
ATOM 957 N N . PRO A 1 128 ? -14.003 3.112 0.020 1.00 74.19 128 PRO A N 1
ATOM 958 C CA . PRO A 1 128 ? -13.210 4.085 0.777 1.00 74.19 128 PRO A CA 1
ATOM 959 C C . PRO A 1 128 ? -12.442 3.449 1.947 1.00 74.19 128 PRO A C 1
ATOM 961 O O . PRO A 1 128 ? -11.295 3.814 2.209 1.00 74.19 128 PRO A O 1
ATOM 964 N N . SER A 1 129 ? -13.027 2.421 2.571 1.00 80.94 129 SER A N 1
ATOM 965 C CA . SER A 1 129 ? -12.395 1.594 3.600 1.00 80.94 129 SER A CA 1
ATOM 966 C C . SER A 1 129 ? -11.193 0.797 3.093 1.00 80.94 129 SER A C 1
ATOM 968 O O . SER A 1 129 ? -10.169 0.745 3.765 1.00 80.94 129 SER A O 1
ATOM 970 N N . SER A 1 130 ? -11.275 0.194 1.906 1.00 77.00 130 SER A N 1
ATOM 971 C CA . SER A 1 130 ? -10.164 -0.558 1.309 1.00 77.00 130 SER A CA 1
ATOM 972 C C . SER A 1 130 ? -9.010 0.366 0.907 1.00 77.00 130 SER A C 1
ATOM 974 O O . SER A 1 130 ? -7.853 0.097 1.238 1.00 77.00 130 SER A O 1
ATOM 976 N N . ALA A 1 131 ? -9.311 1.517 0.296 1.00 78.19 131 ALA A N 1
ATOM 977 C CA . ALA A 1 131 ? -8.305 2.526 -0.042 1.00 78.19 131 ALA A CA 1
ATOM 978 C C . ALA A 1 131 ? -7.585 3.070 1.206 1.00 78.19 131 ALA A C 1
ATOM 980 O O . ALA A 1 131 ? -6.360 3.226 1.209 1.00 78.19 131 ALA A O 1
ATOM 981 N N . PHE A 1 132 ? -8.345 3.325 2.275 1.00 86.06 132 PHE A N 1
ATOM 982 C CA . PHE A 1 132 ? -7.828 3.693 3.590 1.00 86.06 132 PHE A CA 1
ATOM 983 C C . PHE A 1 132 ? -6.881 2.619 4.144 1.00 86.06 132 PHE A C 1
ATOM 985 O O . PHE A 1 132 ? -5.716 2.914 4.421 1.00 86.06 132 PHE A O 1
ATOM 992 N N . LEU A 1 133 ? -7.335 1.365 4.233 1.00 86.44 133 LEU A N 1
ATOM 993 C CA . LEU A 1 133 ? -6.547 0.266 4.800 1.00 86.44 133 LEU A CA 1
ATOM 994 C C . LEU A 1 133 ? -5.257 0.023 4.020 1.00 86.44 133 LEU A C 1
ATOM 996 O O . LEU A 1 133 ? -4.197 -0.112 4.625 1.00 86.44 133 LEU A O 1
ATOM 1000 N N . GLN A 1 134 ? -5.303 0.058 2.688 1.00 82.62 134 GLN A N 1
ATOM 1001 C CA . GLN A 1 134 ? -4.099 -0.087 1.872 1.00 82.62 134 GLN A CA 1
ATOM 1002 C C . GLN A 1 134 ? -3.087 1.042 2.100 1.00 82.62 134 GLN A C 1
ATOM 1004 O O . GLN A 1 134 ? -1.885 0.813 1.985 1.00 82.62 134 GLN A O 1
ATOM 1009 N N . ARG A 1 135 ? -3.527 2.276 2.377 1.00 82.06 135 ARG A N 1
ATOM 1010 C CA . ARG A 1 135 ? -2.604 3.384 2.695 1.00 82.06 135 ARG A CA 1
ATOM 1011 C C . ARG A 1 135 ? -2.002 3.230 4.085 1.00 82.06 135 ARG A C 1
ATOM 1013 O O . ARG A 1 135 ? -0.809 3.458 4.257 1.00 82.06 135 ARG A O 1
ATOM 1020 N N . VAL A 1 136 ? -2.812 2.819 5.053 1.00 86.12 136 VAL A N 1
ATOM 1021 C CA . VAL A 1 136 ? -2.391 2.631 6.445 1.00 86.12 136 VAL A CA 1
ATOM 1022 C C . VAL A 1 136 ? -1.417 1.459 6.581 1.00 86.12 136 VAL A C 1
ATOM 1024 O O . VAL A 1 136 ? -0.386 1.611 7.231 1.00 86.12 136 VAL A O 1
ATOM 1027 N N . LEU A 1 137 ? -1.682 0.333 5.911 1.00 84.50 137 LEU A N 1
ATOM 1028 C CA . LEU A 1 137 ? -0.818 -0.857 5.928 1.00 84.50 137 LEU A CA 1
ATOM 1029 C C . LEU A 1 137 ? 0.518 -0.635 5.214 1.00 84.50 137 LEU A C 1
ATOM 1031 O O . LEU A 1 137 ? 1.531 -1.191 5.619 1.00 84.50 137 LEU A O 1
ATOM 1035 N N . ARG A 1 138 ? 0.552 0.230 4.195 1.00 81.69 138 ARG A N 1
ATOM 1036 C CA . ARG A 1 138 ? 1.802 0.634 3.531 1.00 81.69 138 ARG A CA 1
ATOM 1037 C 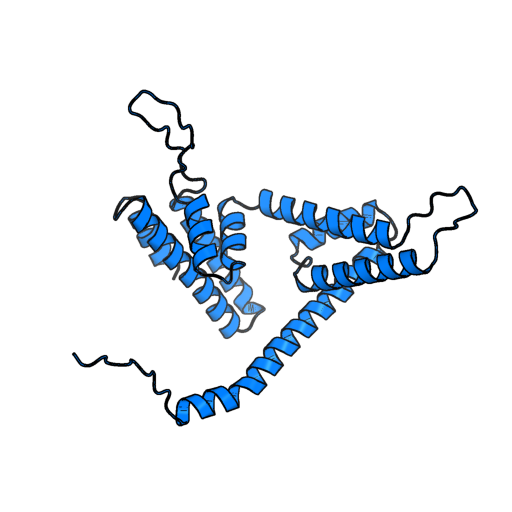C . ARG A 1 138 ? 2.639 1.617 4.357 1.00 81.69 138 ARG A C 1
ATOM 1039 O O . ARG A 1 138 ? 3.784 1.885 4.003 1.00 81.69 138 ARG A O 1
ATOM 1046 N N . SER A 1 139 ? 2.094 2.170 5.442 1.00 79.38 139 SER A N 1
ATOM 1047 C CA . SER A 1 139 ? 2.810 3.120 6.291 1.00 79.38 139 SER A CA 1
ATOM 1048 C C . SER A 1 139 ? 3.608 2.398 7.379 1.00 79.38 139 SER A C 1
ATOM 1050 O O . SER A 1 139 ? 3.067 1.916 8.379 1.00 79.38 139 SER A O 1
ATOM 1052 N N . SER A 1 140 ? 4.926 2.369 7.202 1.00 70.12 140 SER A N 1
ATOM 1053 C CA . SER A 1 140 ? 5.882 1.765 8.136 1.00 70.12 140 SER A CA 1
ATOM 1054 C C . SER A 1 140 ? 6.186 2.638 9.363 1.00 70.12 140 SER A C 1
ATOM 1056 O O . SER A 1 140 ? 6.685 2.128 10.365 1.00 70.12 140 SER A O 1
ATOM 1058 N N . SER A 1 141 ? 5.851 3.935 9.339 1.00 81.19 141 SER A N 1
ATOM 1059 C CA . SER A 1 141 ? 6.064 4.852 10.468 1.00 81.19 141 SER A CA 1
ATOM 1060 C C . SER A 1 141 ? 4.797 5.019 11.322 1.00 81.19 141 SER A C 1
ATOM 1062 O O . SER A 1 141 ? 3.785 5.496 10.802 1.00 81.19 141 SER A O 1
ATOM 1064 N N . PRO A 1 142 ? 4.833 4.726 12.639 1.00 77.19 142 PRO A N 1
ATOM 1065 C CA . PRO A 1 142 ? 3.667 4.849 13.520 1.00 77.19 142 PRO A CA 1
ATOM 1066 C C . PRO A 1 142 ? 3.073 6.262 13.596 1.00 77.19 142 PRO A C 1
ATOM 1068 O O . PRO A 1 142 ? 1.858 6.416 13.692 1.00 77.19 142 PRO A O 1
ATOM 1071 N N . SER A 1 143 ? 3.907 7.306 13.533 1.00 81.94 143 SER A N 1
ATOM 1072 C CA . SER A 1 143 ? 3.442 8.699 13.588 1.00 81.94 143 SER A CA 1
ATOM 1073 C C . SER A 1 143 ? 2.729 9.115 12.302 1.00 81.94 143 SER A C 1
ATOM 1075 O O . SER A 1 143 ? 1.672 9.739 12.357 1.00 81.94 143 SER A O 1
ATOM 1077 N N . ILE A 1 144 ? 3.266 8.714 11.146 1.00 80.31 144 ILE A N 1
ATOM 1078 C CA . ILE A 1 144 ? 2.633 8.942 9.840 1.00 80.31 144 ILE A CA 1
ATOM 1079 C C . ILE A 1 144 ? 1.320 8.167 9.770 1.00 80.31 144 ILE A C 1
ATOM 1081 O O . ILE A 1 144 ? 0.304 8.713 9.352 1.00 80.31 144 ILE A O 1
ATOM 1085 N N . ARG A 1 145 ? 1.325 6.918 10.240 1.00 85.31 145 ARG A N 1
ATOM 1086 C CA . ARG A 1 145 ? 0.138 6.074 10.285 1.00 85.31 145 ARG A CA 1
ATOM 1087 C C . ARG A 1 145 ? -0.961 6.673 11.162 1.00 85.31 145 ARG A C 1
ATOM 1089 O O . ARG A 1 145 ? -2.095 6.750 10.710 1.00 85.31 145 ARG A O 1
ATOM 1096 N N . SER A 1 146 ? -0.632 7.161 12.358 1.00 85.56 146 SER A N 1
ATOM 1097 C CA . SER A 1 146 ? -1.597 7.836 13.239 1.00 85.56 146 SER A CA 1
ATOM 1098 C C . SER A 1 146 ? -2.190 9.097 12.597 1.00 85.56 146 SER A C 1
ATOM 1100 O O . SER A 1 146 ? -3.405 9.280 12.611 1.00 85.56 146 SER A O 1
ATOM 1102 N N . ASN A 1 147 ? -1.362 9.919 11.943 1.00 84.81 147 ASN A N 1
ATOM 1103 C CA . ASN A 1 147 ? -1.842 11.099 11.216 1.00 84.81 147 ASN A CA 1
ATOM 1104 C C . ASN A 1 147 ? -2.767 10.718 10.050 1.00 84.81 147 ASN A C 1
ATOM 1106 O O . ASN A 1 147 ? -3.836 11.298 9.909 1.00 84.81 147 ASN A O 1
ATOM 1110 N N . LEU A 1 148 ? -2.405 9.696 9.266 1.00 84.81 148 LEU A N 1
ATOM 1111 C CA . LEU A 1 148 ? -3.259 9.169 8.197 1.00 84.81 148 LEU A CA 1
ATOM 1112 C C . LEU A 1 148 ? -4.588 8.643 8.745 1.00 84.81 148 LEU A C 1
ATOM 1114 O O . LEU A 1 148 ? -5.633 8.907 8.167 1.00 84.81 148 LEU A O 1
ATOM 1118 N N . ILE A 1 149 ? -4.572 7.919 9.863 1.00 89.44 149 ILE A N 1
ATOM 1119 C CA . ILE A 1 149 ? -5.795 7.440 10.516 1.00 89.44 149 ILE A CA 1
ATOM 1120 C C . ILE A 1 149 ? -6.661 8.623 10.955 1.00 89.44 149 ILE A C 1
ATOM 1122 O O . ILE A 1 149 ? -7.865 8.638 10.696 1.00 89.44 149 ILE A O 1
ATOM 1126 N N . ARG A 1 150 ? -6.051 9.649 11.549 1.00 88.38 150 ARG A N 1
ATOM 1127 C CA . ARG A 1 150 ? -6.742 10.867 11.978 1.00 88.38 150 ARG A CA 1
ATOM 1128 C C . ARG A 1 150 ? -7.365 11.615 10.800 1.00 88.38 150 ARG A C 1
ATOM 1130 O O . ARG A 1 150 ? -8.519 12.013 10.884 1.00 88.38 150 ARG A O 1
ATOM 1137 N N . ASP A 1 151 ? -6.674 11.717 9.672 1.00 87.38 151 ASP A N 1
ATOM 1138 C CA . ASP A 1 151 ? -7.188 12.378 8.466 1.00 87.38 151 ASP A CA 1
ATOM 1139 C C . ASP A 1 151 ? -8.438 11.716 7.871 1.00 87.38 151 ASP A C 1
ATOM 1141 O O . ASP A 1 151 ? -9.137 12.341 7.062 1.00 87.38 151 ASP A O 1
ATOM 1145 N N . PHE A 1 152 ? -8.697 10.453 8.216 1.00 86.56 152 PHE A N 1
ATOM 1146 C CA . PHE A 1 152 ? -9.849 9.693 7.741 1.00 86.56 152 PHE A CA 1
ATOM 1147 C C . PHE A 1 152 ? -10.955 9.571 8.788 1.00 86.56 152 PHE A C 1
ATOM 1149 O O . PHE A 1 152 ? -12.123 9.717 8.433 1.00 86.56 152 PHE A O 1
ATOM 1156 N N . LEU A 1 153 ? -10.594 9.327 10.051 1.00 87.06 153 LEU A N 1
ATOM 1157 C CA . LEU A 1 153 ? -11.542 9.022 11.127 1.00 87.06 153 LEU A CA 1
ATOM 1158 C C . LEU A 1 153 ? -11.893 10.228 12.003 1.00 87.06 153 LEU A C 1
ATOM 1160 O O . LEU A 1 153 ? -12.936 10.223 12.657 1.00 87.06 153 LEU A O 1
ATOM 1164 N N . ALA A 1 154 ? -11.052 11.265 12.039 1.00 84.38 154 ALA A N 1
ATOM 1165 C CA . ALA A 1 154 ? -11.311 12.438 12.864 1.00 84.38 154 ALA A CA 1
ATOM 1166 C C . ALA A 1 154 ? -12.220 13.453 12.153 1.00 84.38 154 ALA A C 1
ATOM 1168 O O . ALA A 1 154 ? -12.146 13.597 10.921 1.00 84.38 154 ALA A O 1
ATOM 1169 N N . PRO A 1 155 ? -13.026 14.209 12.921 1.00 78.69 155 PRO A N 1
ATOM 1170 C CA . PRO A 1 155 ? -13.786 15.328 12.386 1.00 78.69 155 PRO A CA 1
ATOM 1171 C C . PRO A 1 155 ? -12.837 16.361 11.771 1.00 78.69 155 PRO A C 1
ATOM 1173 O O . PRO A 1 155 ? -11.823 16.723 12.372 1.00 78.69 155 PRO A O 1
ATOM 1176 N N . GLN A 1 156 ? -13.151 16.833 10.567 1.00 76.12 156 GLN A N 1
ATOM 1177 C CA . GLN A 1 156 ? -12.278 17.753 9.840 1.00 76.12 156 GLN A CA 1
ATOM 1178 C C . GLN A 1 156 ? -12.651 19.191 10.204 1.00 76.12 156 GLN A C 1
ATOM 1180 O O . GLN A 1 156 ? -13.780 19.633 9.976 1.00 76.12 156 GLN A O 1
ATOM 1185 N N . THR A 1 157 ? -11.705 19.944 10.764 1.00 60.22 157 THR A N 1
ATOM 1186 C CA . THR A 1 157 ? -11.885 21.377 10.996 1.00 60.22 157 THR A CA 1
ATOM 1187 C C . THR A 1 157 ? -11.535 22.134 9.719 1.00 60.22 157 THR A C 1
ATOM 1189 O O . THR A 1 157 ? -10.393 22.133 9.260 1.00 60.22 157 THR A O 1
ATOM 1192 N N . LEU A 1 158 ? -12.524 22.795 9.114 1.00 56.88 158 LEU A N 1
ATOM 1193 C CA . LEU A 1 158 ? -12.243 23.760 8.057 1.00 56.88 158 LEU A CA 1
ATOM 1194 C C . LEU A 1 158 ? -11.544 24.957 8.699 1.00 56.88 158 LEU A C 1
ATOM 1196 O O . LEU A 1 158 ? -12.155 25.727 9.437 1.00 56.88 158 LEU A O 1
ATOM 1200 N N . GLY A 1 159 ? -10.247 25.093 8.435 1.00 48.25 159 GLY A N 1
ATOM 1201 C CA . GLY A 1 159 ? -9.462 26.257 8.820 1.00 48.25 159 GLY A CA 1
ATOM 1202 C C . GLY A 1 159 ? -9.907 27.487 8.035 1.00 48.25 159 GLY A C 1
ATOM 1203 O O . GLY A 1 159 ? -9.240 27.890 7.089 1.00 48.25 159 GLY A O 1
ATOM 1204 N N . VAL A 1 160 ? -11.030 28.087 8.421 1.00 45.78 160 VAL A N 1
ATOM 1205 C CA . VAL A 1 160 ? -11.331 29.474 8.082 1.00 45.78 160 VAL A CA 1
ATOM 1206 C C . VAL A 1 160 ? -11.134 30.272 9.356 1.00 45.78 160 VAL A C 1
ATOM 1208 O O . VAL A 1 160 ? -11.983 30.290 10.242 1.00 45.78 160 VAL A O 1
ATOM 1211 N N . SER A 1 161 ? -9.981 30.929 9.443 1.00 44.41 161 SER A N 1
ATOM 1212 C CA . SER A 1 161 ? -9.749 32.046 10.354 1.00 44.41 161 SER A CA 1
ATOM 1213 C C . SER A 1 161 ? -10.625 33.229 9.926 1.00 44.41 161 SER A C 1
ATOM 1215 O O . SER A 1 161 ? -10.112 34.245 9.466 1.00 44.41 161 SER A O 1
ATOM 1217 N N . SER A 1 162 ? -11.946 33.091 10.016 1.00 40.16 162 SER A N 1
ATOM 1218 C CA . SER A 1 162 ? -12.853 34.230 9.986 1.00 40.16 162 SER A CA 1
ATOM 1219 C C . SER A 1 162 ? -13.201 34.560 11.421 1.00 40.16 162 SER A C 1
ATOM 1221 O O . SER A 1 162 ? -13.726 33.738 12.167 1.00 40.16 162 SER A O 1
ATOM 1223 N N . LEU A 1 163 ? -12.811 35.771 11.797 1.00 49.91 163 LEU A N 1
ATOM 1224 C CA . LEU A 1 163 ? -13.324 36.472 12.956 1.00 49.91 163 LEU A CA 1
ATOM 1225 C C . LEU A 1 163 ? -14.859 36.437 12.908 1.00 49.91 163 LEU A C 1
ATOM 1227 O O . LEU A 1 163 ? -15.432 36.666 11.844 1.00 49.91 163 LEU A O 1
ATOM 1231 N N . ASP A 1 164 ? -15.458 36.233 14.079 1.00 50.97 164 ASP A N 1
ATOM 1232 C CA . ASP A 1 164 ? -16.890 36.327 14.387 1.00 50.97 164 ASP A CA 1
ATOM 1233 C C . ASP A 1 164 ? -17.718 35.026 14.244 1.00 50.97 164 ASP A C 1
ATOM 1235 O O . ASP A 1 164 ? -17.667 34.321 13.242 1.00 50.97 164 ASP A O 1
ATOM 1239 N N . ASP A 1 165 ? -18.471 34.735 15.311 1.00 40.31 165 ASP A N 1
ATOM 1240 C CA . ASP A 1 165 ? -19.437 33.643 15.526 1.00 40.31 165 ASP A CA 1
ATOM 1241 C C . ASP A 1 165 ? -18.947 32.179 15.643 1.00 40.31 165 ASP A C 1
ATOM 1243 O O . ASP A 1 165 ? -18.966 31.375 14.718 1.00 40.31 165 ASP A O 1
ATOM 1247 N N . GLY A 1 166 ? -18.616 31.782 16.880 1.00 45.25 166 GLY A N 1
ATOM 1248 C CA . GLY A 1 166 ? -19.435 30.846 17.680 1.00 45.25 166 GLY A CA 1
ATOM 1249 C C . GLY A 1 166 ? -19.814 29.444 17.171 1.00 45.25 166 GLY A C 1
ATOM 1250 O O . GLY A 1 166 ? -20.551 28.754 17.873 1.00 45.25 166 GLY A O 1
ATOM 1251 N N . GLY A 1 167 ? -19.336 28.979 16.021 1.00 45.34 167 GLY A N 1
ATOM 1252 C CA . GLY A 1 167 ? -19.701 27.666 15.490 1.00 45.34 167 GLY A CA 1
ATOM 1253 C C . GLY A 1 167 ? -18.787 27.240 14.355 1.00 45.34 167 GLY A C 1
ATOM 1254 O O . GLY A 1 167 ? -19.129 27.390 13.187 1.00 45.34 167 GLY A O 1
ATOM 1255 N N . GLY A 1 168 ? -17.615 26.695 14.693 1.00 46.97 168 GLY A N 1
ATOM 1256 C CA . GLY A 1 168 ? -16.741 26.076 13.701 1.00 46.97 168 GLY A CA 1
ATOM 1257 C C . GLY A 1 168 ? -17.500 24.971 12.966 1.00 46.97 168 GLY A C 1
ATOM 1258 O O . GLY A 1 168 ? -17.947 24.012 13.591 1.00 46.97 168 GLY A O 1
ATOM 1259 N N . ASN A 1 169 ? -17.667 25.117 11.652 1.00 53.47 169 ASN A N 1
ATOM 1260 C CA . ASN A 1 169 ? -18.287 24.102 10.807 1.00 53.47 169 ASN A CA 1
ATOM 1261 C C . ASN A 1 169 ? -17.359 22.877 10.763 1.00 53.47 169 ASN A C 1
ATOM 1263 O O . ASN A 1 169 ? -16.388 22.836 10.004 1.00 53.47 169 ASN A O 1
ATOM 1267 N N . VAL A 1 170 ? -17.623 21.905 11.635 1.00 63.12 170 VAL A N 1
ATOM 1268 C CA . VAL A 1 170 ? -16.910 20.629 11.671 1.00 63.12 170 VAL A CA 1
ATOM 1269 C C . VAL A 1 170 ? -17.488 19.742 10.577 1.00 63.12 170 VAL A C 1
ATOM 1271 O O . VAL A 1 170 ? -18.672 19.403 10.600 1.00 63.12 170 VAL A O 1
ATOM 1274 N N . LEU A 1 171 ? -16.658 19.377 9.604 1.00 71.62 171 LEU A N 1
ATOM 1275 C CA . LEU A 1 171 ? -17.039 18.403 8.591 1.00 71.62 171 LEU A CA 1
ATOM 1276 C C . LEU A 1 171 ? -16.989 16.989 9.190 1.00 71.62 171 LEU A C 1
ATOM 1278 O O . LEU A 1 171 ? -16.095 16.692 9.994 1.00 71.62 171 LEU A O 1
ATOM 1282 N N . PRO A 1 172 ? -17.918 16.104 8.785 1.00 75.19 172 PRO A N 1
ATOM 1283 C CA . PRO A 1 172 ? -17.895 14.712 9.209 1.00 75.19 172 PRO A CA 1
ATOM 1284 C C . PRO A 1 172 ? -16.600 14.019 8.747 1.00 75.19 172 PRO A C 1
ATOM 1286 O O . PRO A 1 172 ? -15.969 14.461 7.778 1.00 75.19 172 PRO A O 1
ATOM 1289 N N . PRO A 1 173 ? -16.189 12.939 9.430 1.00 83.06 173 PRO A N 1
ATOM 1290 C CA . PRO A 1 173 ? -15.025 12.160 9.029 1.00 83.06 173 PRO A CA 1
ATOM 1291 C C . PRO A 1 173 ? -15.202 11.588 7.616 1.00 83.06 1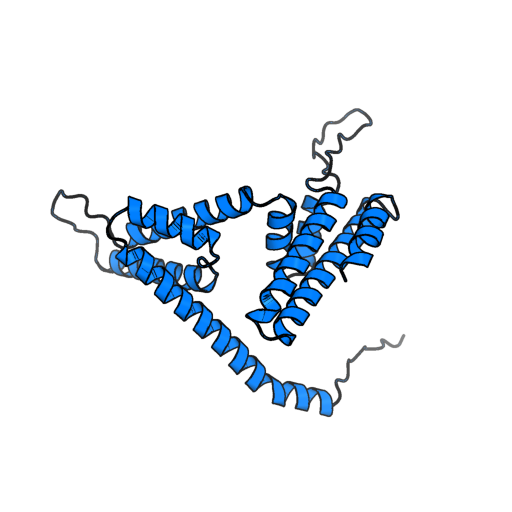73 PRO A C 1
ATOM 1293 O O . PRO A 1 173 ? -16.319 11.365 7.148 1.00 83.06 173 PRO A O 1
ATOM 1296 N N . LYS A 1 174 ? -14.082 11.334 6.930 1.00 82.00 174 LYS A N 1
ATOM 1297 C CA . LYS A 1 174 ? -14.089 10.760 5.571 1.00 82.00 174 LYS A CA 1
ATOM 1298 C C . LYS A 1 174 ? -14.542 9.302 5.561 1.00 82.00 174 LYS A C 1
ATOM 1300 O O . LYS A 1 174 ? -14.944 8.807 4.512 1.00 82.00 174 LYS A O 1
ATOM 1305 N N . LEU A 1 175 ? -14.420 8.623 6.698 1.00 85.69 175 LEU A N 1
ATOM 1306 C CA . LEU A 1 175 ? -14.827 7.242 6.889 1.00 85.69 175 LEU A CA 1
ATOM 1307 C C . LEU A 1 175 ? -15.498 7.096 8.256 1.00 85.69 175 LEU A C 1
ATOM 1309 O O . LEU A 1 175 ? -14.988 7.598 9.257 1.00 85.69 175 LEU A O 1
ATOM 1313 N N . THR A 1 176 ? -16.628 6.396 8.306 1.00 87.88 176 THR A N 1
ATOM 1314 C CA . THR A 1 176 ? -17.296 6.078 9.577 1.00 87.88 176 THR A CA 1
ATOM 1315 C C . THR A 1 176 ? -16.627 4.889 10.273 1.00 87.88 176 THR A C 1
ATOM 1317 O O . THR A 1 176 ? -16.005 4.035 9.623 1.00 87.88 176 THR A O 1
ATOM 1320 N N . SER A 1 177 ? -16.794 4.752 11.595 1.00 87.31 177 SER A N 1
ATOM 1321 C CA . SER A 1 177 ? -16.267 3.573 12.307 1.00 87.31 177 SER A CA 1
ATOM 1322 C C . SER A 1 177 ? -16.883 2.273 11.791 1.00 87.31 177 SER A C 1
ATOM 1324 O O . SER A 1 177 ? -16.193 1.262 11.680 1.00 87.31 177 SER A O 1
ATOM 1326 N N . ARG A 1 178 ? -18.157 2.291 11.377 1.00 87.88 178 ARG A N 1
ATOM 1327 C CA . ARG A 1 178 ? -18.828 1.118 10.791 1.00 87.88 178 ARG A CA 1
ATOM 1328 C C . ARG A 1 178 ? -18.202 0.698 9.459 1.00 87.88 178 ARG A C 1
ATOM 1330 O O . ARG A 1 178 ? -17.966 -0.492 9.251 1.00 87.88 178 ARG A O 1
ATOM 1337 N N . GLU A 1 179 ? -17.915 1.649 8.574 1.00 87.00 179 GLU A N 1
ATOM 1338 C CA . GLU A 1 179 ? -17.238 1.378 7.298 1.00 87.00 179 GLU A CA 1
ATOM 1339 C C . GLU A 1 179 ? -15.810 0.875 7.514 1.00 87.00 179 GLU A C 1
ATOM 1341 O O . GLU A 1 179 ? -15.360 -0.029 6.807 1.00 87.00 179 GLU A O 1
ATOM 1346 N N . THR A 1 180 ? -15.118 1.415 8.518 1.00 88.88 180 THR A N 1
ATOM 1347 C CA . THR A 1 180 ? -13.772 0.979 8.915 1.00 88.88 180 THR A CA 1
ATOM 1348 C C . THR A 1 180 ? -13.783 -0.472 9.390 1.00 88.88 180 THR A C 1
ATOM 1350 O O . THR A 1 180 ? -13.002 -1.290 8.905 1.00 88.88 180 THR A O 1
ATOM 1353 N N . VAL A 1 181 ? -14.715 -0.823 10.282 1.00 90.12 181 VAL A N 1
ATOM 1354 C CA . VAL A 1 181 ? -14.911 -2.198 10.765 1.00 90.12 181 VAL A CA 1
ATOM 1355 C C . VAL A 1 181 ? -15.239 -3.147 9.613 1.00 90.12 181 VAL A C 1
ATOM 1357 O O . VAL A 1 181 ? -14.658 -4.229 9.550 1.00 90.12 181 VAL A O 1
ATOM 1360 N N . SER A 1 182 ? -16.138 -2.762 8.698 1.00 88.25 182 SER A N 1
ATOM 1361 C CA . SER A 1 182 ? -16.478 -3.596 7.532 1.00 88.25 182 SER A CA 1
ATOM 1362 C C . SER A 1 182 ? -15.255 -3.854 6.655 1.00 88.25 182 SER A C 1
ATOM 1364 O O . SER A 1 182 ? -14.981 -4.998 6.305 1.00 88.25 182 SER A O 1
ATOM 1366 N N . GLY A 1 183 ? -14.460 -2.816 6.379 1.00 87.75 183 GLY A N 1
ATOM 1367 C CA . GLY A 1 183 ? -13.235 -2.962 5.595 1.00 87.75 183 GLY A CA 1
ATOM 1368 C C . GLY A 1 183 ? -12.215 -3.886 6.261 1.00 87.75 183 GLY A C 1
ATOM 1369 O O . GLY A 1 183 ? -11.625 -4.732 5.593 1.00 87.75 183 GLY A O 1
ATOM 1370 N N . ILE A 1 184 ? -12.030 -3.770 7.582 1.00 91.38 184 ILE A N 1
ATOM 1371 C CA . ILE A 1 184 ? -11.123 -4.651 8.335 1.00 91.38 184 ILE A CA 1
ATOM 1372 C C . ILE A 1 184 ? -11.625 -6.098 8.287 1.00 91.38 184 ILE A C 1
ATOM 1374 O O . ILE A 1 184 ? -10.833 -7.008 8.049 1.00 91.38 184 ILE A O 1
ATOM 1378 N N . LYS A 1 185 ? -12.937 -6.318 8.452 1.00 90.00 185 LYS A N 1
ATOM 1379 C CA . LYS A 1 185 ? -13.570 -7.641 8.325 1.00 90.00 185 LYS A CA 1
ATOM 1380 C C . LYS A 1 185 ? -13.288 -8.273 6.970 1.00 90.00 185 LYS A C 1
ATOM 1382 O O . LYS A 1 185 ? -12.794 -9.396 6.907 1.00 90.00 185 LYS A O 1
ATOM 1387 N N . GLU A 1 186 ? -13.584 -7.546 5.900 1.00 88.44 186 GLU A N 1
ATOM 1388 C CA . GLU A 1 186 ? -13.382 -8.003 4.524 1.00 88.44 186 GLU A CA 1
ATOM 1389 C C . GLU A 1 186 ? -11.910 -8.323 4.250 1.00 88.44 186 GLU A C 1
ATOM 1391 O O . GLU A 1 186 ? -11.599 -9.359 3.658 1.00 88.44 186 GLU A O 1
ATOM 1396 N N . LEU A 1 187 ? -10.994 -7.486 4.745 1.00 87.44 187 LEU A N 1
ATOM 1397 C CA . LEU A 1 187 ? -9.562 -7.705 4.592 1.00 87.44 187 LEU A CA 1
ATOM 1398 C C . LEU A 1 187 ? -9.085 -8.959 5.335 1.00 87.44 187 LEU A C 1
ATOM 1400 O O . LEU A 1 187 ? -8.368 -9.767 4.751 1.00 87.44 187 LEU A O 1
ATOM 1404 N N . VAL A 1 188 ? -9.499 -9.164 6.589 1.00 89.50 188 VAL A N 1
ATOM 1405 C CA . VAL A 1 188 ? -9.125 -10.361 7.365 1.00 89.50 188 VAL A CA 1
ATOM 1406 C C . VAL A 1 188 ? -9.692 -11.629 6.726 1.00 89.50 188 VAL A C 1
ATOM 1408 O O . VAL A 1 188 ? -8.989 -12.636 6.644 1.00 89.50 188 VAL A O 1
ATOM 1411 N N . VAL A 1 189 ? -10.931 -11.592 6.224 1.00 89.19 189 VAL A N 1
ATOM 1412 C CA . VAL A 1 189 ? -11.525 -12.711 5.470 1.00 89.19 189 VAL A CA 1
ATOM 1413 C C . VAL A 1 189 ? -10.717 -13.002 4.205 1.00 89.19 189 VAL A C 1
ATOM 1415 O O . VAL A 1 189 ? -10.399 -14.163 3.943 1.00 89.19 189 VAL A O 1
ATOM 1418 N N . SER A 1 190 ? -10.331 -11.966 3.458 1.00 84.75 190 SER A N 1
ATOM 1419 C CA . SER A 1 190 ? -9.493 -12.100 2.264 1.00 84.75 190 SER A CA 1
ATOM 1420 C C . SER A 1 190 ? -8.130 -12.718 2.597 1.00 84.75 190 SER A C 1
ATOM 1422 O O . SER A 1 190 ? -7.752 -13.722 1.997 1.00 84.75 190 SER A O 1
ATOM 1424 N N . ILE A 1 191 ? -7.441 -12.222 3.629 1.00 86.25 191 ILE A N 1
ATOM 1425 C CA . ILE A 1 191 ? -6.154 -12.768 4.092 1.00 86.25 191 ILE A CA 1
ATOM 1426 C C . ILE A 1 191 ? -6.295 -14.240 4.498 1.00 86.25 191 ILE A C 1
ATOM 1428 O O . ILE A 1 191 ? -5.513 -15.078 4.056 1.00 86.25 191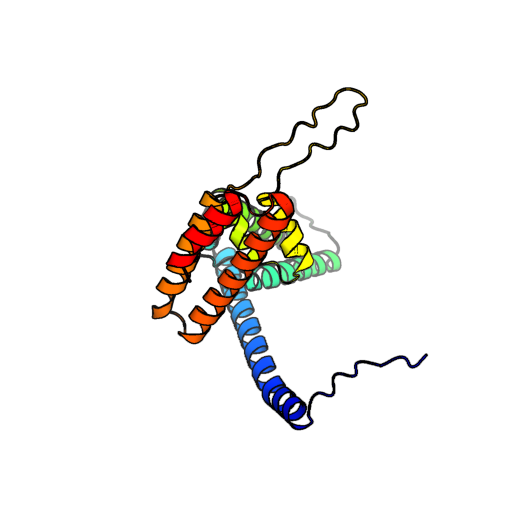 ILE A O 1
ATOM 1432 N N . ARG A 1 192 ? -7.326 -14.593 5.277 1.00 85.75 192 ARG A N 1
ATOM 1433 C CA . ARG A 1 192 ? -7.580 -15.989 5.674 1.00 85.75 192 ARG A CA 1
ATOM 1434 C C . ARG A 1 192 ? -7.896 -16.887 4.476 1.00 85.75 192 ARG A C 1
ATOM 1436 O O . ARG A 1 192 ? -7.519 -18.053 4.485 1.00 85.75 192 ARG A O 1
ATOM 1443 N N . SER A 1 193 ? -8.535 -16.363 3.429 1.00 84.12 193 SER A N 1
ATOM 1444 C CA . SER A 1 193 ? -8.791 -17.126 2.199 1.00 84.12 193 SER A CA 1
ATOM 1445 C C . SER A 1 193 ? -7.506 -17.480 1.434 1.00 84.12 193 SER A C 1
ATOM 1447 O O . SER A 1 193 ? -7.458 -18.509 0.756 1.00 84.12 193 SER A O 1
ATOM 1449 N N . LEU A 1 194 ? -6.435 -16.693 1.611 1.00 77.69 194 LEU A N 1
ATOM 1450 C CA . LEU A 1 194 ? -5.111 -16.956 1.039 1.00 77.69 194 LEU A CA 1
ATOM 1451 C C . LEU A 1 194 ? -4.345 -18.071 1.769 1.00 77.69 194 LEU A C 1
ATOM 1453 O O . LEU A 1 194 ? -3.301 -18.493 1.277 1.00 77.69 194 LEU A O 1
ATOM 1457 N N . ALA A 1 195 ? -4.857 -18.611 2.882 1.00 74.19 195 ALA A N 1
ATOM 1458 C CA . ALA A 1 195 ? -4.210 -19.694 3.633 1.00 74.19 195 ALA A CA 1
ATOM 1459 C C . ALA A 1 195 ? -4.006 -20.989 2.839 1.00 74.19 195 ALA A C 1
ATOM 1461 O O . ALA A 1 195 ? -3.150 -21.792 3.191 1.00 74.19 195 ALA A O 1
ATOM 1462 N N . ASN A 1 196 ? -4.743 -21.181 1.742 1.00 68.06 196 ASN A N 1
ATOM 1463 C CA . ASN A 1 196 ? -4.514 -22.305 0.832 1.00 68.06 196 ASN A CA 1
ATOM 1464 C C . ASN A 1 196 ? -3.335 -22.075 -0.135 1.00 68.06 196 ASN A C 1
ATOM 1466 O O . ASN A 1 196 ? -2.851 -23.031 -0.735 1.00 68.06 196 ASN A O 1
ATOM 1470 N N . ALA A 1 197 ? -2.902 -20.824 -0.322 1.00 69.94 197 ALA A N 1
ATOM 1471 C CA . ALA A 1 197 ? -1.873 -20.419 -1.285 1.00 69.94 197 ALA A CA 1
ATOM 1472 C C . ALA A 1 197 ? -0.575 -19.914 -0.625 1.00 69.94 197 ALA A C 1
ATOM 1474 O O . ALA A 1 197 ? 0.478 -19.932 -1.260 1.00 69.94 197 ALA A O 1
ATOM 1475 N N . ALA A 1 198 ? -0.639 -19.467 0.630 1.00 76.00 198 ALA A N 1
ATOM 1476 C CA . ALA A 1 198 ? 0.491 -18.979 1.417 1.00 76.00 198 ALA A CA 1
ATOM 1477 C C . ALA A 1 198 ? 0.768 -19.891 2.623 1.00 76.00 198 ALA A C 1
ATOM 1479 O O . ALA A 1 198 ? -0.069 -20.709 3.003 1.00 76.00 198 ALA A O 1
ATOM 1480 N N . SER A 1 199 ? 1.943 -19.752 3.248 1.00 81.75 199 SER A N 1
ATOM 1481 C CA . SER A 1 199 ? 2.216 -20.454 4.504 1.00 81.75 199 SER A CA 1
ATOM 1482 C C . SER A 1 199 ? 1.289 -19.939 5.618 1.00 81.75 199 SER A C 1
ATOM 1484 O O . SER A 1 199 ? 0.997 -18.740 5.668 1.00 81.75 199 SER A O 1
ATOM 1486 N N . PRO A 1 200 ? 0.838 -20.810 6.539 1.00 81.62 200 PRO A N 1
ATOM 1487 C CA . PRO A 1 200 ? -0.033 -20.403 7.643 1.00 81.62 200 PRO A CA 1
ATOM 1488 C C . PRO A 1 200 ? 0.605 -19.316 8.523 1.00 81.62 200 PRO A C 1
ATOM 1490 O O . PRO A 1 200 ? -0.084 -18.398 8.953 1.00 81.62 200 PRO A O 1
ATOM 1493 N N . GLU A 1 201 ? 1.929 -19.354 8.695 1.00 85.19 201 GLU A N 1
ATOM 1494 C CA . GLU A 1 201 ? 2.702 -18.342 9.430 1.00 85.19 201 GLU A CA 1
ATOM 1495 C C . GLU A 1 201 ? 2.636 -16.951 8.773 1.00 85.19 201 GLU A C 1
ATOM 1497 O O . GLU A 1 201 ? 2.492 -15.942 9.460 1.00 85.19 201 GLU A O 1
ATOM 1502 N N . ALA A 1 202 ? 2.698 -16.877 7.437 1.00 81.81 202 ALA A N 1
ATOM 1503 C CA . ALA A 1 202 ? 2.608 -15.606 6.718 1.00 81.81 202 ALA A CA 1
ATOM 1504 C C . ALA A 1 202 ? 1.201 -15.001 6.814 1.00 81.81 202 ALA A C 1
ATOM 1506 O O . ALA A 1 202 ? 1.049 -13.791 6.969 1.00 81.81 202 ALA A O 1
ATOM 1507 N N . VAL A 1 203 ? 0.168 -15.846 6.761 1.00 85.62 203 VAL A N 1
ATOM 1508 C CA . VAL A 1 203 ? -1.227 -15.422 6.943 1.00 85.62 203 VAL A CA 1
ATOM 1509 C C . VAL A 1 203 ? -1.447 -14.881 8.351 1.00 85.62 203 VAL A C 1
ATOM 1511 O O . VAL A 1 203 ? -2.052 -13.823 8.503 1.00 85.62 203 VAL A O 1
ATOM 1514 N N . GLU A 1 204 ? -0.939 -15.567 9.373 1.00 88.38 204 GLU A N 1
ATOM 1515 C CA . GLU A 1 204 ? -1.054 -15.125 10.764 1.00 88.38 204 GLU A CA 1
ATOM 1516 C C . GLU A 1 204 ? -0.315 -13.802 11.001 1.00 88.38 204 GLU A C 1
ATOM 1518 O O . GLU A 1 204 ? -0.889 -12.881 11.582 1.00 88.38 204 GLU A O 1
ATOM 1523 N N . SER A 1 205 ? 0.892 -13.648 10.446 1.00 87.69 205 SER A N 1
ATOM 1524 C CA . SER A 1 205 ? 1.637 -12.382 10.488 1.00 87.69 205 SER A CA 1
ATOM 1525 C C . SER A 1 205 ? 0.844 -11.224 9.875 1.00 87.69 205 SER A C 1
ATOM 1527 O O . SER A 1 205 ? 0.759 -10.151 10.468 1.00 87.69 205 SER A O 1
ATOM 1529 N N . LEU A 1 206 ? 0.213 -11.436 8.715 1.00 86.00 206 LEU A N 1
ATOM 1530 C CA . LEU A 1 206 ? -0.614 -10.415 8.064 1.00 86.00 206 LEU A CA 1
ATOM 1531 C C . LEU A 1 206 ? -1.869 -10.082 8.882 1.00 86.00 206 LEU A C 1
ATOM 1533 O O . LEU A 1 206 ? -2.259 -8.919 8.965 1.00 86.00 206 LEU A O 1
ATOM 1537 N N . VAL A 1 207 ? -2.505 -11.073 9.514 1.00 90.81 207 VAL A N 1
ATOM 1538 C CA . VAL A 1 207 ? -3.655 -10.833 10.402 1.00 90.81 207 VAL A CA 1
ATOM 1539 C C . VAL A 1 207 ? -3.240 -9.998 11.617 1.00 90.81 207 VAL A C 1
ATOM 1541 O O . VAL A 1 207 ? -3.973 -9.079 11.987 1.00 90.81 207 VAL A O 1
ATOM 1544 N N . GLU A 1 208 ? -2.068 -10.251 12.201 1.00 90.88 208 GLU A N 1
ATOM 1545 C CA . GLU A 1 208 ? -1.538 -9.449 13.313 1.00 90.88 208 GLU A CA 1
ATOM 1546 C C . GLU A 1 208 ? -1.191 -8.013 12.898 1.00 90.88 208 GLU A C 1
ATOM 1548 O O . GLU A 1 208 ? -1.456 -7.072 13.649 1.00 90.88 208 GLU A O 1
ATOM 1553 N N . GLU A 1 209 ? -0.686 -7.798 11.681 1.00 88.50 209 GLU A N 1
ATOM 1554 C CA . GLU A 1 209 ? -0.484 -6.445 11.146 1.00 88.50 209 GLU A CA 1
ATOM 1555 C C . GLU A 1 209 ? -1.809 -5.679 11.029 1.00 88.50 209 GLU A C 1
ATOM 1557 O O . GLU A 1 209 ? -1.910 -4.526 11.466 1.00 88.50 209 GLU A O 1
ATOM 1562 N N . VAL A 1 210 ? -2.861 -6.330 10.518 1.00 90.44 210 VAL A N 1
ATOM 1563 C CA . VAL A 1 210 ? -4.202 -5.727 10.446 1.00 90.44 210 VAL A CA 1
ATOM 1564 C C . VAL A 1 210 ? -4.779 -5.494 11.848 1.00 90.44 210 VAL A C 1
ATOM 1566 O O . VAL A 1 210 ? -5.410 -4.460 12.082 1.00 90.44 210 VAL A O 1
ATOM 1569 N N . ARG A 1 211 ? -4.523 -6.387 12.813 1.00 91.69 211 ARG A N 1
ATOM 1570 C CA . ARG A 1 211 ? -4.897 -6.186 14.224 1.00 91.69 211 ARG A CA 1
ATOM 1571 C C . ARG A 1 211 ? -4.195 -4.959 14.813 1.00 91.69 211 ARG A C 1
ATOM 1573 O O . ARG A 1 211 ? -4.841 -4.154 15.484 1.00 91.69 211 ARG A O 1
ATOM 1580 N N . GLY A 1 212 ? -2.910 -4.764 14.519 1.00 89.88 212 GLY A N 1
ATOM 1581 C CA . GLY A 1 212 ? -2.156 -3.572 14.913 1.00 89.88 212 GLY A CA 1
ATOM 1582 C C . GLY A 1 212 ? -2.776 -2.284 14.369 1.00 89.88 212 GLY A C 1
ATOM 1583 O O . GLY A 1 212 ? -2.982 -1.328 15.120 1.00 89.88 212 GLY A O 1
ATOM 1584 N N . VAL A 1 213 ? -3.171 -2.284 13.094 1.00 90.12 213 VAL A N 1
ATOM 1585 C CA . VAL A 1 213 ? -3.901 -1.164 12.477 1.00 90.12 213 VAL A CA 1
ATOM 1586 C C . VAL A 1 213 ? -5.240 -0.908 13.168 1.00 90.12 213 VAL A C 1
ATOM 1588 O O . VAL A 1 213 ? -5.584 0.244 13.430 1.00 90.12 213 VAL A O 1
ATOM 1591 N N . ALA A 1 214 ? -5.985 -1.960 13.502 1.00 90.94 214 ALA A N 1
ATOM 1592 C CA . ALA A 1 214 ? -7.268 -1.840 14.185 1.00 90.94 214 ALA A CA 1
ATOM 1593 C C . ALA A 1 214 ? -7.126 -1.205 15.584 1.00 90.94 214 ALA A C 1
ATOM 1595 O O . ALA A 1 214 ? -7.925 -0.346 15.964 1.00 90.94 214 ALA A O 1
ATOM 1596 N N . ILE A 1 215 ? -6.068 -1.564 16.320 1.00 91.44 215 ILE A N 1
ATOM 1597 C CA . ILE A 1 215 ? -5.722 -0.954 17.613 1.00 91.44 215 ILE A CA 1
ATOM 1598 C C . ILE A 1 215 ? -5.370 0.528 17.442 1.00 91.44 215 ILE A C 1
ATOM 1600 O O . ILE A 1 215 ? -5.827 1.357 18.232 1.00 91.44 215 ILE A O 1
ATOM 1604 N N . ASP A 1 216 ? -4.573 0.871 16.429 1.00 89.81 216 ASP A N 1
ATOM 1605 C CA . ASP A 1 216 ? -4.201 2.261 16.146 1.00 89.81 216 ASP A CA 1
ATOM 1606 C C . ASP A 1 216 ? -5.436 3.100 15.760 1.00 89.81 216 ASP A C 1
ATOM 1608 O O . ASP A 1 216 ? -5.591 4.221 16.245 1.00 89.81 216 ASP A O 1
ATOM 1612 N N . CYS A 1 217 ? -6.374 2.536 14.989 1.00 89.25 217 CYS A N 1
ATOM 1613 C CA . CYS A 1 217 ? -7.659 3.175 14.682 1.00 89.25 217 CYS A CA 1
ATOM 1614 C C . CYS A 1 217 ? -8.476 3.458 15.946 1.00 89.25 217 CYS A C 1
ATOM 1616 O O . CYS A 1 217 ? -8.965 4.574 16.119 1.00 89.25 217 CYS A O 1
ATOM 1618 N N . ARG A 1 218 ? -8.572 2.486 16.863 1.00 90.75 218 ARG A N 1
ATOM 1619 C CA . ARG A 1 218 ? -9.279 2.675 18.136 1.00 90.75 218 ARG A CA 1
ATOM 1620 C C . ARG A 1 218 ? -8.665 3.802 18.965 1.00 90.75 218 ARG A C 1
ATOM 1622 O O . ARG A 1 218 ? -9.404 4.640 19.464 1.00 90.75 218 ARG A O 1
ATOM 1629 N N . LYS A 1 219 ? -7.333 3.853 19.087 1.00 90.12 219 LYS A N 1
ATOM 1630 C CA . LYS A 1 219 ? -6.648 4.926 19.833 1.00 90.12 219 LYS A CA 1
ATOM 1631 C C . LYS A 1 219 ? -6.985 6.304 19.269 1.00 90.12 219 LYS A C 1
ATOM 1633 O O . LYS A 1 219 ? -7.304 7.209 20.028 1.00 90.12 219 LYS A O 1
ATOM 1638 N N . VAL A 1 220 ? -6.966 6.455 17.944 1.00 88.44 220 VAL A N 1
ATOM 1639 C CA . VAL A 1 220 ? -7.308 7.734 17.304 1.00 88.44 220 VAL A CA 1
ATOM 1640 C C . VAL A 1 220 ? -8.777 8.096 17.535 1.00 88.44 220 VAL A C 1
ATOM 1642 O O . VAL A 1 220 ? -9.073 9.257 17.809 1.00 88.44 220 VAL A O 1
ATOM 1645 N N . LEU A 1 221 ? -9.698 7.129 17.484 1.00 88.19 221 LEU A N 1
ATOM 1646 C CA . LEU A 1 221 ? -11.108 7.370 17.806 1.00 88.19 221 LEU A CA 1
ATOM 1647 C C . LEU A 1 221 ? -11.303 7.780 19.273 1.00 88.19 221 LEU A C 1
ATOM 1649 O O . LEU A 1 221 ? -12.036 8.731 19.535 1.00 88.19 221 LEU A O 1
ATOM 1653 N N . GLU A 1 222 ? -10.614 7.129 20.214 1.00 89.62 222 GLU A N 1
ATOM 1654 C CA . GLU A 1 222 ? -10.621 7.503 21.635 1.00 89.62 222 GLU A CA 1
ATOM 1655 C C . GLU A 1 222 ? -10.080 8.923 21.855 1.00 89.62 222 GLU A C 1
ATOM 1657 O O . GLU A 1 222 ? -10.637 9.676 22.651 1.00 89.62 222 GLU A O 1
ATOM 1662 N N . GLU A 1 223 ? -9.027 9.315 21.135 1.00 87.25 223 GLU A N 1
ATOM 1663 C CA . GLU A 1 223 ? -8.466 10.669 21.195 1.00 87.25 223 GLU A CA 1
ATOM 1664 C C . GLU A 1 223 ? -9.414 11.730 20.618 1.00 87.25 223 GLU A C 1
ATOM 1666 O O . GLU A 1 223 ? -9.464 12.848 21.130 1.00 87.25 223 GLU A O 1
ATOM 1671 N N . CYS A 1 224 ? -10.153 11.403 19.553 1.00 83.88 224 CYS A N 1
ATOM 1672 C CA . CYS A 1 224 ? -10.990 12.368 18.834 1.00 83.88 224 CYS A CA 1
ATOM 1673 C C . CYS A 1 224 ? -12.407 12.497 19.410 1.00 83.88 224 CYS A C 1
ATOM 1675 O O . CYS A 1 224 ? -12.945 13.601 19.457 1.00 83.88 224 CYS A O 1
ATOM 1677 N N . TYR A 1 225 ? -13.014 11.386 19.836 1.00 82.31 225 TYR A N 1
ATOM 1678 C CA . TYR A 1 225 ? -14.413 11.320 20.279 1.00 82.31 225 TYR A CA 1
ATOM 1679 C C . TYR A 1 225 ? -14.568 10.912 21.755 1.00 82.31 225 TYR A C 1
ATOM 1681 O O . TYR A 1 225 ? -15.683 10.920 22.278 1.00 82.31 225 TYR A O 1
ATOM 1689 N N . GLY A 1 226 ? -13.481 10.552 22.450 1.00 83.25 226 GLY A N 1
ATOM 1690 C CA . GLY A 1 226 ? -13.544 9.948 23.784 1.00 83.25 226 GLY A CA 1
ATOM 1691 C C . GLY A 1 226 ? -14.074 8.509 23.750 1.00 83.25 226 GLY A C 1
ATOM 1692 O O . GLY A 1 226 ? -14.153 7.882 22.696 1.00 83.25 226 GLY A O 1
ATOM 1693 N N . ARG A 1 227 ? -14.488 7.968 24.908 1.00 80.19 227 ARG A N 1
ATOM 1694 C CA . ARG A 1 227 ? -15.209 6.677 24.993 1.00 80.19 227 ARG A CA 1
ATOM 1695 C C . ARG A 1 227 ? -16.675 6.830 24.564 1.00 80.19 227 ARG A C 1
ATOM 1697 O O . ARG A 1 227 ? -17.584 6.660 25.372 1.00 80.19 227 ARG A O 1
ATOM 1704 N N . GLY A 1 228 ? -16.874 7.249 23.320 1.00 80.56 228 GLY A N 1
ATOM 1705 C CA . GLY A 1 228 ? -18.181 7.458 22.705 1.00 80.56 228 GLY A CA 1
ATOM 1706 C C . GLY A 1 228 ? -18.643 6.277 21.849 1.00 80.56 228 GLY A C 1
ATOM 1707 O O . GLY A 1 228 ? -17.989 5.236 21.772 1.00 80.56 228 GLY A O 1
ATOM 1708 N N . GLU A 1 229 ? -19.767 6.476 21.162 1.00 84.94 229 GLU A N 1
ATOM 1709 C CA . GLU A 1 229 ? -20.412 5.476 20.299 1.00 84.94 229 GLU A CA 1
ATOM 1710 C C . GLU A 1 229 ? -19.474 4.920 19.212 1.00 84.94 229 GLU A C 1
ATOM 1712 O O . GLU A 1 229 ? -19.448 3.714 18.983 1.00 84.94 229 GLU A O 1
ATOM 1717 N N . GLU A 1 230 ? -18.642 5.767 18.598 1.00 85.75 230 GLU A N 1
ATOM 1718 C CA . GLU A 1 230 ? -17.685 5.363 17.556 1.00 85.75 230 GLU A CA 1
ATOM 1719 C C . GLU A 1 230 ? -16.678 4.308 18.054 1.00 85.75 230 GLU A C 1
ATOM 1721 O O . GLU A 1 230 ? -16.399 3.327 17.361 1.00 85.75 230 GLU A O 1
ATOM 1726 N N . VAL A 1 231 ? -16.184 4.458 19.289 1.00 87.19 231 VAL A N 1
ATOM 1727 C CA . VAL A 1 231 ? -15.262 3.494 19.910 1.00 87.19 231 VAL A CA 1
ATOM 1728 C C . VAL A 1 231 ? -15.989 2.189 20.224 1.00 87.19 231 VAL A C 1
ATOM 1730 O O . VAL A 1 231 ? -15.462 1.121 19.926 1.00 87.19 231 VAL A O 1
ATOM 1733 N N . GLU A 1 232 ? -17.219 2.248 20.744 1.00 88.50 232 GLU A N 1
ATOM 1734 C CA . GLU A 1 232 ? -18.011 1.039 21.004 1.00 88.50 232 GLU A CA 1
ATOM 1735 C C . GLU A 1 232 ? -18.342 0.260 19.726 1.00 88.50 232 GLU A C 1
ATOM 1737 O O . GLU A 1 232 ? -18.295 -0.973 19.729 1.00 88.50 232 GLU A O 1
ATOM 1742 N N . ILE A 1 233 ? -18.682 0.960 18.637 1.00 88.88 233 ILE A N 1
ATOM 1743 C CA . ILE A 1 233 ? -18.928 0.351 17.323 1.00 88.88 233 ILE A CA 1
ATOM 1744 C C . ILE A 1 233 ? -17.670 -0.370 16.847 1.00 88.88 233 ILE A C 1
ATOM 1746 O O . ILE A 1 233 ? -17.764 -1.498 16.357 1.00 88.88 233 ILE A O 1
ATOM 1750 N N . MET A 1 234 ? -16.502 0.256 17.009 1.00 89.44 234 MET A N 1
ATOM 1751 C CA . MET A 1 234 ? -15.229 -0.349 16.639 1.00 89.44 234 MET A CA 1
ATOM 1752 C C . MET A 1 234 ? -14.913 -1.574 17.508 1.00 89.44 234 MET A C 1
ATOM 1754 O O . MET A 1 234 ? -14.590 -2.630 16.971 1.00 89.44 234 MET A O 1
ATOM 1758 N N . GLU A 1 235 ? -15.059 -1.482 18.832 1.00 88.88 235 GLU A N 1
ATOM 1759 C CA . GLU A 1 235 ? -14.766 -2.586 19.755 1.00 88.88 235 GLU A CA 1
ATOM 1760 C C . GLU A 1 235 ? -15.687 -3.786 19.528 1.00 88.88 235 GLU A C 1
ATOM 1762 O O . GLU A 1 235 ? -15.206 -4.881 19.235 1.00 88.88 235 GLU A O 1
ATOM 1767 N N . LYS A 1 236 ? -17.009 -3.581 19.577 1.00 89.88 236 LYS A N 1
ATOM 1768 C CA . LYS A 1 236 ? -17.994 -4.649 19.332 1.00 89.88 236 LYS A CA 1
ATOM 1769 C C . LYS A 1 236 ? -17.850 -5.210 17.922 1.00 89.88 236 LYS A C 1
ATOM 1771 O O . LYS A 1 236 ? -17.948 -6.412 17.712 1.00 89.88 236 LYS A O 1
ATOM 1776 N N . GLY A 1 237 ? -17.595 -4.333 16.953 1.00 86.19 237 GLY A N 1
ATOM 1777 C CA . GLY A 1 237 ? -17.419 -4.702 15.560 1.00 86.19 237 GLY A CA 1
ATOM 1778 C C . GLY A 1 237 ? -16.219 -5.615 15.324 1.00 86.19 237 GLY A C 1
ATOM 1779 O O . GLY A 1 237 ? -16.323 -6.527 14.506 1.00 86.19 237 GLY A O 1
ATOM 1780 N N . LEU A 1 238 ? -15.109 -5.389 16.027 1.00 88.38 238 LEU A N 1
ATOM 1781 C CA . LEU A 1 238 ? -13.857 -6.127 15.849 1.00 88.38 238 LEU A CA 1
ATOM 1782 C C . LEU A 1 238 ? -13.739 -7.393 16.711 1.00 88.38 238 LEU A C 1
ATOM 1784 O O . LEU A 1 238 ? -12.940 -8.258 16.356 1.00 88.38 238 LEU A O 1
ATOM 1788 N N . MET A 1 239 ? -14.535 -7.538 17.780 1.00 86.19 239 MET A N 1
ATOM 1789 C CA . MET A 1 239 ? -14.565 -8.757 18.612 1.00 86.19 239 MET A CA 1
ATOM 1790 C C . MET A 1 239 ? -14.873 -10.028 17.810 1.00 86.19 239 MET A C 1
ATOM 1792 O O . MET A 1 239 ? -14.338 -11.084 18.116 1.00 86.19 239 MET A O 1
ATOM 1796 N N . ASP A 1 240 ? -15.699 -9.930 16.767 1.00 79.81 240 ASP A N 1
ATOM 1797 C CA . ASP A 1 240 ? -16.052 -11.082 15.923 1.00 79.81 240 ASP A CA 1
ATOM 1798 C C . ASP A 1 240 ? -15.003 -11.381 14.829 1.00 79.81 240 ASP A C 1
ATOM 1800 O O . ASP A 1 240 ? -15.178 -12.295 14.022 1.00 79.81 240 ASP A O 1
ATOM 1804 N N . VAL A 1 241 ? -13.943 -10.573 14.731 1.00 82.12 241 VAL A N 1
ATOM 1805 C CA . VAL A 1 241 ? -12.962 -10.611 13.628 1.00 82.12 241 VAL A CA 1
ATOM 1806 C C . VAL A 1 241 ? -11.666 -11.283 14.054 1.00 82.12 241 VAL A C 1
ATOM 1808 O O . VAL A 1 241 ? -11.118 -12.114 13.316 1.00 82.12 241 VAL A O 1
ATOM 1811 N N . PHE A 1 242 ? -11.188 -10.904 15.235 1.00 83.38 242 PHE A N 1
ATOM 1812 C CA . PHE A 1 242 ? -9.888 -11.250 15.796 1.00 83.38 242 PHE A CA 1
ATOM 1813 C C . PHE A 1 242 ? -10.021 -12.100 17.046 1.00 83.38 242 PHE A C 1
ATOM 1815 O O . PHE A 1 242 ? -9.073 -12.886 17.258 1.00 83.38 242 PHE A O 1
#

Foldseek 3Di:
DDDDPPDPPDDPVNVVVCVVCVVVVVVVVVVVLVVLLVLLVVLVVVLVPLPDPVSNLVSLLVCLLVVSCDPSNVVNLVVQLVVQVVVVVVVPDDDPDPDPDQGPNNSSVVSNVSNVVSNVVSLVVPDPLQVLLVVLLPDPDLVVSLVSLCQAQAFDFDPDPDPDDDDGPTHHGNDALLRNLVSLQVVLVVLVVCVVVDPPVVSVVVNVSSVVSLVSNLVSCCVRPNPDPRNVCSVVSCVVRD

Solvent-accessible surface area (backbone atoms only — not comparable to full-atom values): 13774 Å² total; per-residue (Å²): 140,82,84,81,77,86,74,85,76,76,50,75,65,58,54,50,52,51,62,66,44,46,61,58,52,49,50,50,53,49,49,54,50,50,51,37,37,53,52,10,49,52,51,50,50,54,51,70,65,40,86,40,72,70,50,30,53,55,48,43,54,47,33,40,74,72,59,63,74,37,72,29,23,52,54,50,51,50,56,52,35,53,50,36,46,51,53,56,66,72,64,59,92,73,81,91,63,104,60,94,73,82,47,71,38,56,56,48,49,49,51,52,53,53,47,51,52,39,41,49,48,50,41,68,71,35,54,73,36,48,38,49,49,58,54,45,73,69,40,87,46,70,69,60,29,51,51,55,45,38,71,31,57,30,68,40,73,68,88,67,94,60,88,79,73,102,65,83,68,65,41,76,38,80,44,53,47,67,49,44,39,51,32,51,45,53,50,49,52,53,48,60,66,39,45,85,80,45,56,65,69,58,38,51,52,52,48,51,51,52,49,51,50,53,52,54,49,47,53,49,39,37,73,69,62,35,98,35,68,59,38,52,50,37,52,64,54,43,65,84,70,112

Sequence (242 aa):
MSSSSNRILLSSHDLNHLLSSAPSVYSCLSNLRTQSLQSGVETLRVLLSAGEVRSLDSSISRMARDGALNEGFFHVLEANIDEALEEEGKLGGEVEGGGQVTTRSQVLTHINTRCKEELEKVVSQSSPSSAFLQRVLRSSSPSIRSNLIRDFLAPQTLGVSSLDDGGGNVLPPKLTSRETVSGIKELVVSIRSLANAASPEAVESLVEEVRGVAIDCRKVLEECYGRGEEVEIMEKGLMDVF

pLDDT: mean 77.49, std 14.61, range [36.41, 91.88]

Radius of gyration: 24.35 Å; Cα contacts (8 Å, |Δi|>4): 184; chains: 1; bounding box: 45×59×83 Å

Organism: NCBI:txid722753

Secondary structure (DSSP, 8-state):
-----------HHHHHHHHHHHHHHHHHHHHHHHHHHHHHHHHHHHHHHT-SHHHHHHHHHHHHHTT-S-HHHHHHHHHHHHHHHHHHHHS-----SSS----HHHHHHHHHHHHHHHHHHHHHHS-HHHHHHHHHHT---HHHHHHHHHHHHSPEE------S-S---EEPPSS-HHHHHHHHHHHHHHHHHGGGTS-HHHHHHHHHHHHHHHHHHHHHHHHHH-SSHHHHHHHHHHHTT-

=== Feature glossary ===
Legend for the data blocks above and below:

— What the protein is —

Sequence gives the chain of amino acids in standard one-letter code (A=alanine, C=cysteine, …, Y=tyrosine), read N→C. It is the only feature that is directly encoded by the gene; all structural features are derived from the folded form of this sequence.

The annotation block draws on four external resources. InterPro: which protein families and domains the sequence belongs to. GO: standardized terms for what the protein does, what process it participates in, and where in the cell it acts. CATH: which structural fold it has in the CATH hierarchy. Organism: the species of origin.

— Where its atoms are —

Atomic coordinates in PDBx/mmCIF format — the same representation the Protein Data Bank distributes. Each line of the _atom_site loop places one backbone atom in Cartesian space (units: ångströms, origin: arbitrary).

Six rendered views show the 3D structure from the faces of a cube — i.e. along ±x, ±y, ±z. Rendering representation is drawn randomly per protein from cartoon (secondary-structure ribbons), sticks (backbone bonds), or molecular surface; coloring is either N→C rainbow (blue at the N-terminus through red at the C-terminus) or one color per chain.

— Local backbone conformation —

DSSP 8-state secondary structure assigns each residue one of H (α-helix), G (3₁₀-helix), I (π-helix), E (extended β-strand), B (isolated β-bridge), T (hydrogen-bonded turn), S (bend), or '-' (coil). The assignment is computed from backbone hydrogen-bond geometry via the Kabsch–Sander algorithm.

P-SEA three-state annotation labels each residue as helix, strand, or coil based purely on the geometry of the Cα trace. It serves as a fallback when the full backbone (and thus DSSP) is unavailable.

φ (phi) and ψ (psi) are the two rotatable backbone dihedrals per residue: φ is the C(i-1)–N–Cα–C torsion, ψ is the N–Cα–C–N(i+1) torsion, both in degrees on (−180°, 180°]. α-helical residues cluster near (−60°, −45°); β-strand residues near (−120°, +130°). A Ramachandran plot is simply a scatter of (φ, ψ) for every residue.

— Global shape and packing —

Radius of gyration (Rg) is the root-mean-square distance of Cα atoms from their centroid — a single number for overall size and compactness. A globular domain of N residues has Rg ≈ 2.2·N^0.38 Å; an extended or disordered chain has a much larger Rg. The Cα contact count is the number of residue pairs whose Cα atoms are within 8 Å and are more than four positions apart in sequence — a standard proxy for tertiary packing density. The bounding box is the smallest axis-aligned box enclosing all Cα atoms.

Accessible surface area quantifies burial. A residue with SASA near zero is packed into the hydrophobic core; one with SASA >100 Å² sits on the surface. Computed here via the Shrake–Rupley numerical algorithm with a 1.4 Å probe.

The contact map is a binary N×N matrix image: pixel (i, j) is dark where Cα_i and Cα_j are within 8 Å and |i−j|>4. Because the |i−j|>4 filter removes local helical contacts, off-diagonal stripes parallel to the main diagonal indicate parallel β-sheets; stripes perpendicular to it indicate antiparallel β-sheets. The Ramachandran plot scatters every residue's (φ, ψ) pair against the sterically allowed regions. The PAE heatmap renders the predicted-aligned-error matrix.

— Structural neighborhood —

A 3Di character summarizes, for each residue, the relative orientation of the Cα frame of its nearest spatial neighbor. Because it encodes fold topology rather than chemistry, 3Di alignments detect remote structural similarity that sequence alignment misses.

Structural nearest neighbors (via Foldseek easy-search vs the PDB). Reported per hit: target PDB id, E-value, and alignment TM-score. A TM-score above ~0.5 is the conventional threshold for 'same fold'.

— Confidence and disorder —

For AlphaFold models, the B-factor field carries pLDDT — the model's own estimate of local accuracy on a 0–100 scale. Regions with pLDDT<50 should be treated as essentially unmodeled; they often correspond to intrinsically disordered segments.

B-factor (Debye–Waller factor) reflects atomic displacement in the crystal lattice. It is an experimental observable (units Å²), not a prediction; low values mean the atom is pinned down, high values mean it moves or is heterogeneous across the crystal.

Predicted Aligned Error (PAE) is an AlphaFold confidence matrix: entry (i, j) is the expected error in the position of residue j, in ångströms, when the prediction is superimposed on the true structure at residue i. Low PAE within a block of residues means that block is internally rigid and well-predicted; high PAE between two blocks means their relative placement is uncertain even if each block individually is confident.